Protein AF-0000000082330490 (afdb_homodimer)

Sequence (264 aa):
MAAYETSIDVRTDDLGRSGHVNNSKFVAYTDLARDRYLAARGYDPDDLEHLVVHLEIDYERGLGTLAPVAVGVDVADIGETSFTLEYELRDRENAVVATVTTVAVVVDDDGPTPLPAPLREGLVADRESAAEMAAYETSIDVRTDDLGRSGHVNNSKFVAYTDLARDRYLAARGYDPDDLEHLVVHLEIDYERGLGTLAPVAVGVDVADIGETSFTLEYELRDRENAVVATVTTVAVVVDDDGPTPLPAPLREGLVADRESAAE

Organism: NCBI:txid2816475

Structure (mmCIF, N/CA/C/O backbone):
data_AF-0000000082330490-model_v1
#
loop_
_entity.id
_entity.type
_entity.pdbx_description
1 polymer 'Acyl-CoA thioesterase'
#
loop_
_atom_site.group_PDB
_atom_site.id
_atom_site.type_symbol
_atom_site.label_atom_id
_atom_site.label_alt_id
_atom_site.label_comp_id
_atom_site.label_asym_id
_atom_site.label_entity_id
_atom_site.label_seq_id
_atom_site.pdbx_PDB_ins_code
_atom_site.Cartn_x
_atom_site.Cartn_y
_atom_site.Cartn_z
_atom_site.occupancy
_atom_site.B_iso_or_equiv
_atom_site.auth_seq_id
_atom_site.auth_comp_id
_atom_site.auth_asym_id
_atom_site.auth_atom_id
_atom_site.pdbx_PDB_model_num
ATOM 1 N N . MET A 1 1 ? 21.203 -14.227 -1.775 1 80.94 1 MET A N 1
ATOM 2 C CA . MET A 1 1 ? 20.516 -13.828 -2.996 1 80.94 1 MET A CA 1
ATOM 3 C C . MET A 1 1 ? 19.031 -14.117 -2.896 1 80.94 1 MET A C 1
ATOM 5 O O . MET A 1 1 ? 18.609 -15.047 -2.209 1 80.94 1 MET A O 1
ATOM 9 N N . ALA A 1 2 ? 18.141 -13.148 -3.398 1 93.5 2 ALA A N 1
ATOM 10 C CA . ALA A 1 2 ? 16.703 -13.375 -3.365 1 93.5 2 ALA A CA 1
ATOM 11 C C . ALA A 1 2 ? 16.312 -14.594 -4.195 1 93.5 2 ALA A C 1
ATOM 13 O O . ALA A 1 2 ? 17.062 -15.016 -5.082 1 93.5 2 ALA A O 1
ATOM 14 N N . ALA A 1 3 ? 15.203 -15.18 -3.895 1 96.38 3 ALA A N 1
ATOM 15 C CA . ALA A 1 3 ? 14.695 -16.328 -4.652 1 96.38 3 ALA A CA 1
ATOM 16 C C . ALA A 1 3 ? 14.383 -15.93 -6.094 1 96.38 3 ALA A C 1
ATOM 18 O O . ALA A 1 3 ? 14.5 -16.75 -7.004 1 96.38 3 ALA A O 1
ATOM 19 N N . TYR A 1 4 ? 13.977 -14.773 -6.32 1 97.69 4 TYR A N 1
ATOM 20 C CA . TYR A 1 4 ? 13.633 -14.219 -7.625 1 97.69 4 TYR A CA 1
ATOM 21 C C . TYR A 1 4 ? 13.93 -12.727 -7.684 1 97.69 4 TYR A C 1
ATOM 23 O O . TYR A 1 4 ? 13.773 -12.023 -6.684 1 97.69 4 TYR A O 1
ATOM 31 N N . GLU A 1 5 ? 14.367 -12.242 -8.812 1 98.19 5 GLU A N 1
ATOM 32 C CA . GLU A 1 5 ? 14.648 -10.828 -9.016 1 98.19 5 GLU A CA 1
ATOM 33 C C . GLU A 1 5 ? 14.109 -10.336 -10.359 1 98.19 5 GLU A C 1
ATOM 35 O O . GLU A 1 5 ? 14.203 -11.047 -11.367 1 98.19 5 GLU A O 1
ATOM 40 N N . THR A 1 6 ? 13.555 -9.164 -10.406 1 98.62 6 THR A N 1
ATOM 41 C CA . THR A 1 6 ? 13.086 -8.547 -11.633 1 98.62 6 THR A CA 1
ATOM 42 C C . THR A 1 6 ? 13.305 -7.035 -11.609 1 98.62 6 THR A C 1
ATOM 44 O O . THR A 1 6 ? 13.562 -6.461 -10.547 1 98.62 6 THR A O 1
ATOM 47 N N . SER A 1 7 ? 13.266 -6.438 -12.734 1 98.62 7 SER A N 1
ATOM 48 C CA . SER A 1 7 ? 13.375 -4.988 -12.883 1 98.62 7 SER A CA 1
ATOM 49 C C . SER A 1 7 ? 12.078 -4.383 -13.391 1 98.62 7 SER A C 1
ATOM 51 O O . SER A 1 7 ? 11.453 -4.914 -14.312 1 98.62 7 SER A O 1
ATOM 53 N N . ILE A 1 8 ? 11.711 -3.307 -12.781 1 98.69 8 ILE A N 1
ATOM 54 C CA . ILE A 1 8 ? 10.453 -2.672 -13.148 1 98.69 8 ILE A CA 1
ATOM 55 C C . ILE A 1 8 ? 10.695 -1.21 -13.508 1 98.69 8 ILE A C 1
ATOM 57 O O . ILE A 1 8 ? 11.352 -0.48 -12.766 1 98.69 8 ILE A O 1
ATOM 61 N N . ASP A 1 9 ? 10.18 -0.769 -14.617 1 98.62 9 ASP A N 1
ATOM 62 C CA . ASP A 1 9 ? 10.328 0.607 -15.086 1 98.62 9 ASP A CA 1
ATOM 63 C C . ASP A 1 9 ? 9.562 1.575 -14.188 1 98.62 9 ASP A C 1
ATOM 65 O O . ASP A 1 9 ? 8.445 1.278 -13.758 1 98.62 9 ASP A O 1
ATOM 69 N N . VAL A 1 10 ? 10.203 2.652 -13.883 1 98.56 10 VAL A N 1
ATOM 70 C CA . VAL A 1 10 ? 9.531 3.801 -13.297 1 98.56 10 VAL A CA 1
ATOM 71 C C . VAL A 1 10 ? 9.047 4.742 -14.398 1 98.56 10 VAL A C 1
ATOM 73 O O . VAL A 1 10 ? 9.82 5.125 -15.273 1 98.56 10 VAL A O 1
ATOM 76 N N . ARG A 1 11 ? 7.824 5.043 -14.359 1 98.06 11 ARG A N 1
ATOM 77 C CA . ARG A 1 11 ? 7.25 5.879 -15.406 1 98.06 11 ARG A CA 1
ATOM 78 C C . ARG A 1 11 ? 7.09 7.32 -14.93 1 98.06 11 ARG A C 1
ATOM 80 O O . ARG A 1 11 ? 7.066 7.582 -13.727 1 98.06 11 ARG A O 1
ATOM 87 N N . THR A 1 12 ? 6.938 8.188 -15.859 1 97.69 12 THR A N 1
ATOM 88 C CA . THR A 1 12 ? 6.801 9.602 -15.547 1 97.69 12 THR A CA 1
ATOM 89 C C . THR A 1 12 ? 5.609 9.844 -14.625 1 97.69 12 THR A C 1
ATOM 91 O O . THR A 1 12 ? 5.703 10.602 -13.664 1 97.69 12 THR A O 1
ATOM 94 N N . ASP A 1 13 ? 4.512 9.172 -14.797 1 96.62 13 ASP A N 1
ATOM 95 C CA . ASP A 1 13 ? 3.299 9.43 -14.031 1 96.62 13 ASP A CA 1
ATOM 96 C C . ASP A 1 13 ? 3.316 8.672 -12.703 1 96.62 13 ASP A C 1
ATOM 98 O O . ASP A 1 13 ? 2.344 8.719 -11.945 1 96.62 13 ASP A O 1
ATOM 102 N N . ASP A 1 14 ? 4.387 7.938 -12.492 1 98.19 14 ASP A N 1
ATOM 103 C CA . ASP A 1 14 ? 4.559 7.348 -11.172 1 98.19 14 ASP A CA 1
ATOM 104 C C . ASP A 1 14 ? 5.02 8.391 -10.156 1 98.19 14 ASP A C 1
ATOM 106 O O . ASP A 1 14 ? 4.941 8.172 -8.945 1 98.19 14 ASP A O 1
ATOM 110 N N . LEU A 1 15 ? 5.613 9.492 -10.633 1 97.06 15 LEU A N 1
ATOM 111 C CA . LEU A 1 15 ? 6.172 10.531 -9.773 1 97.06 15 LEU A CA 1
ATOM 112 C C . LEU A 1 15 ? 5.09 11.5 -9.312 1 97.06 15 LEU A C 1
ATOM 114 O O . LEU A 1 15 ? 4.215 11.875 -10.094 1 97.06 15 LEU A O 1
ATOM 118 N N . GLY A 1 16 ? 5.215 11.859 -8.031 1 93.69 16 GLY A N 1
ATOM 119 C CA . GLY A 1 16 ? 4.305 12.852 -7.48 1 93.69 16 GLY A CA 1
ATOM 120 C C . GLY A 1 16 ? 4.801 14.273 -7.641 1 93.69 16 GLY A C 1
ATOM 121 O O . GLY A 1 16 ? 5.777 14.523 -8.352 1 93.69 16 GLY A O 1
ATOM 122 N N . ARG A 1 17 ? 4.062 15.125 -6.98 1 87.19 17 ARG A N 1
ATOM 123 C CA . ARG A 1 17 ? 4.375 16.547 -7.023 1 87.19 17 ARG A CA 1
ATOM 124 C C . ARG A 1 17 ? 5.762 16.828 -6.445 1 87.19 17 ARG A C 1
ATOM 126 O O . ARG A 1 17 ? 6.434 17.781 -6.855 1 87.19 17 ARG A O 1
ATOM 133 N N . SER A 1 18 ? 6.215 15.992 -5.551 1 88.06 18 SER A N 1
ATOM 134 C CA . SER A 1 18 ? 7.508 16.156 -4.895 1 88.06 18 SER A CA 1
ATOM 135 C C . SER A 1 18 ? 8.648 15.742 -5.812 1 88.06 18 SER A C 1
ATOM 137 O O . SER A 1 18 ? 9.82 15.953 -5.492 1 88.06 18 SER A O 1
ATOM 139 N N . GLY A 1 19 ? 8.289 15.086 -6.918 1 93.62 19 GLY A N 1
ATOM 140 C CA . GLY A 1 19 ? 9.305 14.547 -7.805 1 93.62 19 GLY A CA 1
ATOM 141 C C . GLY A 1 19 ? 9.742 13.141 -7.434 1 93.62 19 GLY A C 1
ATOM 142 O O . GLY A 1 19 ? 10.664 12.594 -8.039 1 93.62 19 GLY A O 1
ATOM 143 N N . HIS A 1 20 ? 9.125 12.656 -6.422 1 96.88 20 HIS A N 1
ATOM 144 C CA . HIS A 1 20 ? 9.406 11.289 -6.008 1 96.88 20 HIS A CA 1
ATOM 145 C C . HIS A 1 20 ? 8.234 10.367 -6.336 1 96.88 20 HIS A C 1
ATOM 147 O O . HIS A 1 20 ? 7.105 10.828 -6.5 1 96.88 20 HIS A O 1
ATOM 153 N N . VAL A 1 21 ? 8.562 9.086 -6.473 1 98.25 21 VAL A N 1
ATOM 154 C CA . VAL A 1 21 ? 7.551 8.07 -6.738 1 98.25 21 VAL A CA 1
ATOM 155 C C . VAL A 1 21 ? 6.504 8.078 -5.625 1 98.25 21 VAL A C 1
ATOM 157 O O . VAL A 1 21 ? 6.848 8.125 -4.441 1 98.25 21 VAL A O 1
ATOM 160 N N . ASN A 1 22 ? 5.246 8.031 -6.059 1 97.88 22 ASN A N 1
ATOM 161 C CA . ASN A 1 22 ? 4.137 7.992 -5.113 1 97.88 22 ASN A CA 1
ATOM 162 C C . ASN A 1 22 ? 4.125 6.695 -4.309 1 97.88 22 ASN A C 1
ATOM 164 O O . ASN A 1 22 ? 4.512 5.645 -4.82 1 97.88 22 ASN A O 1
ATOM 168 N N . ASN A 1 23 ? 3.602 6.82 -3.072 1 98.19 23 ASN A N 1
ATOM 169 C CA . ASN A 1 23 ? 3.561 5.664 -2.186 1 98.19 23 ASN A CA 1
ATOM 170 C C . ASN A 1 23 ? 2.814 4.496 -2.824 1 98.19 23 ASN A C 1
ATOM 172 O O . ASN A 1 23 ? 3.215 3.338 -2.668 1 98.19 23 ASN A O 1
ATOM 176 N N . SER A 1 24 ? 1.738 4.773 -3.494 1 98.62 24 SER A N 1
ATOM 177 C CA . SER A 1 24 ? 0.885 3.738 -4.066 1 98.62 24 SER A CA 1
ATOM 178 C C . SER A 1 24 ? 1.618 2.953 -5.148 1 98.62 24 SER A C 1
ATOM 180 O O . SER A 1 24 ? 1.316 1.781 -5.387 1 98.62 24 SER A O 1
ATOM 182 N N . LYS A 1 25 ? 2.545 3.588 -5.781 1 98.69 25 LYS A N 1
ATOM 183 C CA . LYS A 1 25 ? 3.223 2.941 -6.898 1 98.69 25 LYS A CA 1
ATOM 184 C C . LYS A 1 25 ? 4.16 1.841 -6.414 1 98.69 25 LYS A C 1
ATOM 186 O O . LYS A 1 25 ? 4.395 0.859 -7.121 1 98.69 25 LYS A O 1
ATOM 191 N N . PHE A 1 26 ? 4.656 1.956 -5.191 1 98.88 26 PHE A N 1
ATOM 192 C CA . PHE A 1 26 ? 5.441 0.865 -4.629 1 98.88 26 PHE A CA 1
ATOM 193 C C . PHE A 1 26 ? 4.605 -0.404 -4.52 1 98.88 26 PHE A C 1
ATOM 195 O O . PHE A 1 26 ? 5.109 -1.508 -4.73 1 98.88 26 PHE A O 1
ATOM 202 N N . VAL A 1 27 ? 3.354 -0.266 -4.215 1 98.88 27 VAL A N 1
ATOM 203 C CA . VAL A 1 27 ? 2.441 -1.404 -4.176 1 98.88 27 VAL A CA 1
ATOM 204 C C . VAL A 1 27 ? 2.258 -1.97 -5.582 1 98.88 27 VAL A C 1
ATOM 206 O O . VAL A 1 27 ? 2.293 -3.188 -5.777 1 98.88 27 VAL A O 1
ATOM 209 N N . ALA A 1 28 ? 2.117 -1.102 -6.539 1 98.62 28 ALA A N 1
ATOM 210 C C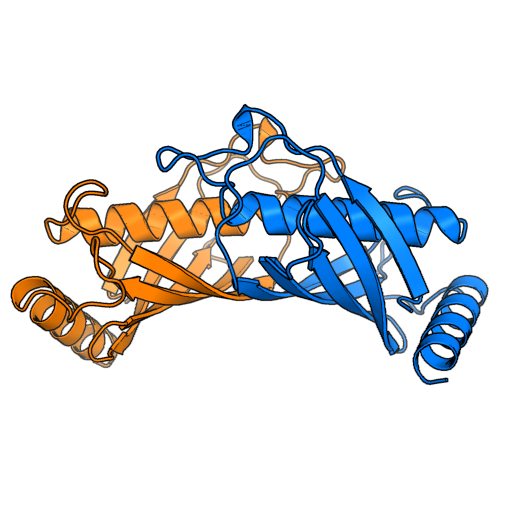A . ALA A 1 28 ? 1.953 -1.545 -7.922 1 98.62 28 ALA A CA 1
ATOM 211 C C . ALA A 1 28 ? 3.182 -2.312 -8.398 1 98.62 28 ALA A C 1
ATOM 213 O O . ALA A 1 28 ? 3.057 -3.322 -9.094 1 98.62 28 ALA A O 1
ATOM 214 N N . TYR A 1 29 ? 4.363 -1.794 -8.031 1 98.81 29 TYR A N 1
ATOM 215 C CA . TYR A 1 29 ? 5.59 -2.506 -8.367 1 98.81 29 TYR A CA 1
ATOM 216 C C . TYR A 1 29 ? 5.605 -3.895 -7.742 1 98.81 29 TYR A C 1
ATOM 218 O O . TYR A 1 29 ? 5.984 -4.871 -8.391 1 98.81 29 TYR A O 1
ATOM 226 N N . THR A 1 30 ? 5.215 -3.961 -6.516 1 98.81 30 THR A N 1
ATOM 227 C CA . THR A 1 30 ? 5.16 -5.211 -5.77 1 98.81 30 THR A CA 1
ATOM 228 C C . THR A 1 30 ? 4.191 -6.191 -6.426 1 98.81 30 THR A C 1
ATOM 230 O O . THR A 1 30 ? 4.504 -7.375 -6.578 1 98.81 30 THR A O 1
ATOM 233 N N . ASP A 1 31 ? 3.064 -5.73 -6.805 1 98 31 ASP A N 1
ATOM 234 C CA . ASP A 1 31 ? 2.072 -6.551 -7.488 1 98 31 ASP A CA 1
ATOM 235 C C . ASP A 1 31 ? 2.646 -7.148 -8.773 1 98 31 ASP A C 1
ATOM 237 O O . ASP A 1 31 ? 2.502 -8.352 -9.023 1 98 31 ASP A O 1
ATOM 241 N N . LEU A 1 32 ? 3.268 -6.305 -9.531 1 97.81 32 LEU A N 1
ATOM 242 C CA . LEU A 1 32 ? 3.846 -6.773 -10.789 1 97.81 32 LEU A CA 1
ATOM 243 C C . LEU A 1 32 ? 4.957 -7.785 -10.531 1 97.81 32 LEU A C 1
ATOM 245 O O . LEU A 1 32 ? 5.047 -8.805 -11.219 1 97.81 32 LEU A O 1
ATOM 249 N N . ALA A 1 33 ? 5.77 -7.508 -9.547 1 98.62 33 ALA A N 1
ATOM 250 C CA . ALA A 1 33 ? 6.836 -8.445 -9.188 1 98.62 33 ALA A CA 1
ATOM 251 C C . ALA A 1 33 ? 6.262 -9.797 -8.781 1 98.62 33 ALA A C 1
ATOM 253 O O . ALA A 1 33 ? 6.793 -10.844 -9.156 1 98.62 33 ALA A O 1
ATOM 254 N N . ARG A 1 34 ? 5.227 -9.773 -7.988 1 98.12 34 ARG A N 1
ATOM 255 C CA . ARG A 1 34 ? 4.574 -11.016 -7.586 1 98.12 34 ARG A CA 1
ATOM 256 C C . ARG A 1 34 ? 4.07 -11.781 -8.805 1 98.12 34 ARG A C 1
ATOM 258 O O . ARG A 1 34 ? 4.27 -12.992 -8.906 1 98.12 34 ARG A O 1
ATOM 265 N N . ASP A 1 35 ? 3.385 -11.062 -9.703 1 96.56 35 ASP A N 1
ATOM 266 C CA . ASP A 1 35 ? 2.85 -11.703 -10.898 1 96.56 35 ASP A CA 1
ATOM 267 C C . ASP A 1 35 ? 3.967 -12.336 -11.727 1 96.56 35 ASP A C 1
ATOM 269 O O . ASP A 1 35 ? 3.828 -13.453 -12.219 1 96.56 35 ASP A O 1
ATOM 273 N N . ARG A 1 36 ? 5.02 -11.617 -11.883 1 97.75 36 ARG A N 1
ATOM 274 C CA . ARG A 1 36 ? 6.16 -12.133 -12.641 1 97.75 36 ARG A CA 1
ATOM 275 C C . ARG A 1 36 ? 6.789 -13.328 -11.945 1 97.75 36 ARG A C 1
ATOM 277 O O . ARG A 1 36 ? 7.188 -14.297 -12.594 1 97.75 36 ARG A O 1
ATOM 284 N N . TYR A 1 37 ? 6.91 -13.227 -10.648 1 98.38 37 TYR A N 1
ATOM 285 C CA . TYR A 1 37 ? 7.43 -14.328 -9.852 1 98.38 37 TYR A CA 1
ATOM 286 C C . TYR A 1 37 ? 6.609 -15.594 -10.07 1 98.38 37 TYR A C 1
ATOM 288 O O . TYR A 1 37 ? 7.164 -16.656 -10.336 1 98.38 37 TYR A O 1
ATOM 296 N N . LEU A 1 38 ? 5.328 -15.469 -9.969 1 97.44 38 LEU A N 1
ATOM 297 C CA . LEU A 1 38 ? 4.434 -16.609 -10.156 1 97.44 38 LEU A CA 1
ATOM 298 C C . LEU A 1 38 ? 4.484 -17.109 -11.594 1 97.44 38 LEU A C 1
ATOM 300 O O . LEU A 1 38 ? 4.473 -18.312 -11.836 1 97.44 38 LEU A O 1
ATOM 304 N N . ALA A 1 39 ? 4.559 -16.172 -12.555 1 96.44 39 ALA A N 1
ATOM 305 C CA . ALA A 1 39 ? 4.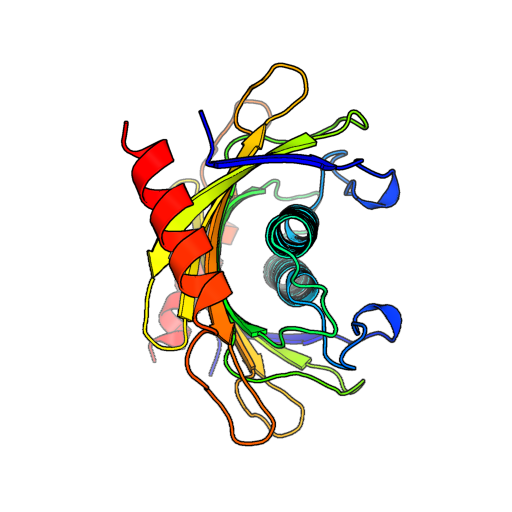641 -16.547 -13.961 1 96.44 39 ALA A CA 1
ATOM 306 C C . ALA A 1 39 ? 5.895 -17.375 -14.234 1 96.44 39 ALA A C 1
ATOM 308 O O . ALA A 1 39 ? 5.859 -18.328 -15.008 1 96.44 39 ALA A O 1
ATOM 309 N N . ALA A 1 40 ? 6.953 -17 -13.609 1 95.56 40 ALA A N 1
ATOM 310 C CA . ALA A 1 40 ? 8.219 -17.703 -13.766 1 95.56 40 ALA A CA 1
ATOM 311 C C . ALA A 1 40 ? 8.102 -19.141 -13.258 1 95.56 40 ALA A C 1
ATOM 313 O O . ALA A 1 40 ? 8.953 -19.984 -13.562 1 95.56 40 ALA A O 1
ATOM 314 N N . ARG A 1 41 ? 7.062 -19.406 -12.531 1 93 41 ARG A N 1
ATOM 315 C CA . ARG A 1 41 ? 6.828 -20.734 -11.984 1 93 41 ARG A CA 1
ATOM 316 C C . ARG A 1 41 ? 5.645 -21.406 -12.664 1 93 41 ARG A C 1
ATOM 318 O O . ARG A 1 41 ? 5.117 -22.406 -12.164 1 93 41 ARG A O 1
ATOM 325 N N . GLY A 1 42 ? 5.156 -20.766 -13.703 1 92.56 42 GLY A N 1
ATOM 326 C CA . GLY A 1 42 ? 4.176 -21.406 -14.562 1 92.56 42 GLY A CA 1
ATOM 327 C C . GLY A 1 42 ? 2.748 -21 -14.242 1 92.56 42 GLY A C 1
ATOM 328 O O . GLY A 1 42 ? 1.799 -21.656 -14.68 1 92.56 42 GLY A O 1
ATOM 329 N N . TYR A 1 43 ? 2.65 -19.969 -13.383 1 93 43 TYR A N 1
ATOM 330 C CA . TYR A 1 43 ? 1.31 -19.547 -13 1 93 43 TYR A CA 1
ATOM 331 C C . TYR A 1 43 ? 1.029 -18.125 -13.492 1 93 43 TYR A C 1
ATOM 333 O O . TYR A 1 43 ? 1.368 -17.156 -12.812 1 93 43 TYR A O 1
ATOM 341 N N . ASP A 1 44 ? 0.285 -18.094 -14.555 1 87 44 ASP A N 1
ATOM 342 C CA . ASP A 1 44 ? -0.154 -16.781 -15.023 1 87 44 ASP A CA 1
ATOM 343 C C . ASP A 1 44 ? -1.399 -16.328 -14.273 1 87 44 ASP A C 1
ATOM 345 O O . ASP A 1 44 ? -2.062 -17.125 -13.609 1 87 44 ASP A O 1
ATOM 349 N N . PRO A 1 45 ? -1.654 -15.031 -14.359 1 78.12 45 PRO A N 1
ATOM 350 C CA . PRO A 1 45 ? -2.785 -14.484 -13.609 1 78.12 45 PRO A CA 1
ATOM 351 C C . PRO A 1 45 ? -4.0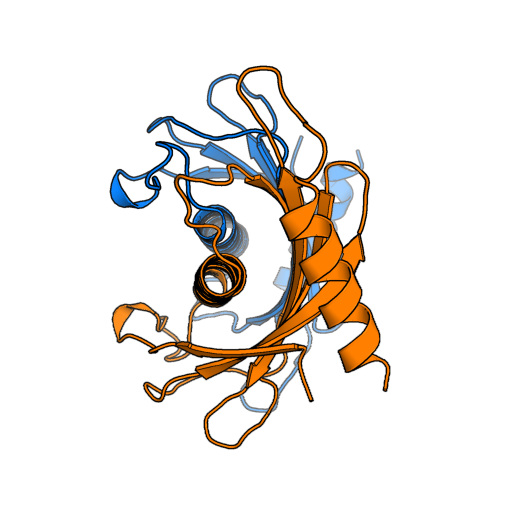94 -15.219 -13.891 1 78.12 45 PRO A C 1
ATOM 353 O O . PRO A 1 45 ? -4.973 -15.281 -13.023 1 78.12 45 PRO A O 1
ATOM 356 N N . ASP A 1 46 ? -4.219 -15.82 -14.969 1 82.12 46 ASP A N 1
ATOM 357 C CA . ASP A 1 46 ? -5.449 -16.516 -15.32 1 82.12 46 ASP A CA 1
ATOM 358 C C . ASP A 1 46 ? -5.469 -17.938 -14.75 1 82.12 46 ASP A C 1
ATOM 360 O O . ASP A 1 46 ? -6.523 -18.562 -14.68 1 82.12 46 ASP A O 1
ATOM 364 N N . ASP A 1 47 ? -4.301 -18.422 -14.352 1 84.75 47 ASP A N 1
ATOM 365 C CA . ASP A 1 47 ? -4.168 -19.797 -13.891 1 84.75 47 ASP A CA 1
ATOM 366 C C . ASP A 1 47 ? -4.359 -19.891 -12.383 1 84.75 47 ASP A C 1
ATOM 368 O O . ASP A 1 47 ? -4.77 -20.938 -11.867 1 84.75 47 ASP A O 1
ATOM 372 N N . LEU A 1 48 ? -3.982 -18.906 -11.68 1 91.75 48 LEU A N 1
ATOM 373 C CA . LEU A 1 48 ? -4 -18.875 -10.219 1 91.75 48 LEU A CA 1
ATOM 374 C C . LEU A 1 48 ? -4.652 -17.609 -9.703 1 91.75 48 LEU A C 1
ATOM 376 O O . LEU A 1 48 ? -4.023 -16.547 -9.695 1 91.75 48 LEU A O 1
ATOM 380 N N . GLU A 1 49 ? -5.906 -17.797 -9.305 1 93.44 49 GLU A N 1
ATOM 381 C CA . GLU A 1 49 ? -6.543 -16.641 -8.672 1 93.44 49 GLU A CA 1
ATOM 382 C C . GLU A 1 49 ? -6.129 -16.516 -7.211 1 93.44 49 GLU A C 1
ATOM 384 O O . GLU A 1 49 ? -6.113 -17.5 -6.473 1 93.44 49 GLU A O 1
ATOM 389 N N . HIS A 1 50 ? -5.68 -15.414 -6.852 1 95.88 50 HIS A N 1
ATOM 390 C CA . HIS A 1 50 ? -5.309 -15.156 -5.461 1 95.88 50 HIS A CA 1
ATOM 391 C C . HIS A 1 50 ? -5.648 -13.727 -5.059 1 95.88 50 HIS A C 1
ATOM 393 O O . HIS A 1 50 ? -5.746 -12.844 -5.91 1 95.88 50 HIS A O 1
ATOM 399 N N . LEU A 1 51 ? -5.859 -13.531 -3.783 1 96.5 51 LEU A N 1
ATOM 400 C CA . LEU A 1 51 ? -6.176 -12.242 -3.18 1 96.5 51 LEU A CA 1
ATOM 401 C C . LEU A 1 51 ? -5.109 -11.844 -2.162 1 96.5 51 LEU A C 1
ATOM 403 O O . LEU A 1 51 ? -4.719 -12.656 -1.317 1 96.5 51 LEU A O 1
ATOM 407 N N . VAL A 1 52 ? -4.625 -10.633 -2.297 1 98.38 52 VAL A N 1
ATOM 408 C CA . VAL A 1 52 ? -3.805 -10.102 -1.215 1 98.38 52 VAL A CA 1
ATOM 409 C C . VAL A 1 52 ? -4.695 -9.672 -0.051 1 98.38 52 VAL A C 1
ATOM 411 O O . VAL A 1 52 ? -5.574 -8.82 -0.212 1 98.38 52 VAL A O 1
ATOM 414 N N . VAL A 1 53 ? -4.434 -10.25 1.109 1 98.81 53 VAL A N 1
ATOM 415 C CA . VAL A 1 53 ? -5.316 -9.969 2.236 1 98.81 53 VAL A CA 1
ATOM 416 C C . VAL A 1 53 ? -4.605 -9.07 3.242 1 98.81 53 VAL A C 1
ATOM 418 O O . VAL A 1 53 ? -5.242 -8.484 4.121 1 98.81 53 VAL A O 1
ATOM 421 N N . HIS A 1 54 ? -3.318 -9.008 3.123 1 98.94 54 HIS A N 1
ATOM 422 C CA . HIS A 1 54 ? -2.508 -8.164 3.998 1 98.94 54 HIS A CA 1
ATOM 423 C C . HIS A 1 54 ? -1.275 -7.641 3.268 1 98.94 54 HIS A C 1
ATOM 425 O O . HIS A 1 54 ? -0.643 -8.367 2.502 1 98.94 54 HIS A O 1
ATOM 431 N N . LEU A 1 55 ? -0.937 -6.43 3.514 1 98.88 55 LEU A N 1
ATOM 432 C CA . LEU A 1 55 ? 0.249 -5.789 2.957 1 98.88 55 LEU A CA 1
ATOM 433 C C . LEU A 1 55 ? 0.871 -4.828 3.963 1 98.88 55 LEU A C 1
ATOM 435 O O . LEU A 1 55 ? 0.158 -4.074 4.633 1 98.88 55 LEU A O 1
ATOM 439 N N . GLU A 1 56 ? 2.115 -4.863 4.07 1 98.81 56 GLU A N 1
ATOM 440 C CA . GLU A 1 56 ? 2.889 -3.943 4.902 1 98.81 56 GLU A CA 1
ATOM 441 C C . GLU A 1 56 ? 4.113 -3.422 4.156 1 98.81 56 GLU A C 1
ATOM 443 O O . GLU A 1 56 ? 4.801 -4.184 3.473 1 98.81 56 GLU A O 1
ATOM 448 N N . ILE A 1 57 ? 4.371 -2.154 4.328 1 98.94 57 ILE A N 1
ATOM 449 C CA . ILE A 1 57 ? 5.504 -1.562 3.627 1 98.94 57 ILE A CA 1
ATOM 450 C C . ILE A 1 57 ? 6.266 -0.628 4.566 1 98.94 57 ILE A C 1
ATOM 452 O O . ILE A 1 57 ? 5.656 0.156 5.297 1 98.94 57 ILE A O 1
ATOM 456 N N . ASP A 1 58 ? 7.531 -0.715 4.598 1 98.94 58 ASP A N 1
ATOM 457 C CA . ASP A 1 58 ? 8.43 0.301 5.141 1 98.94 58 ASP A CA 1
ATOM 458 C C . ASP A 1 58 ? 9.125 1.074 4.02 1 98.94 58 ASP A C 1
ATOM 460 O O . ASP A 1 58 ? 9.859 0.491 3.219 1 98.94 58 ASP A O 1
ATOM 464 N N . TYR A 1 59 ? 8.812 2.342 3.957 1 98.81 59 TYR A N 1
ATOM 465 C CA . TYR A 1 59 ? 9.492 3.227 3.02 1 98.81 59 TYR A CA 1
ATOM 466 C C . TYR A 1 59 ? 10.805 3.744 3.609 1 98.81 59 TYR A C 1
ATOM 468 O O . TYR A 1 59 ? 10.797 4.441 4.625 1 98.81 59 TYR A O 1
ATOM 476 N N . GLU A 1 60 ? 11.867 3.48 2.936 1 98.19 60 GLU A N 1
ATOM 477 C CA . GLU A 1 60 ? 13.172 3.75 3.531 1 98.19 60 GLU A CA 1
ATOM 478 C C . GLU A 1 60 ? 13.805 5.004 2.932 1 98.19 60 GLU A C 1
ATOM 480 O O . GLU A 1 60 ? 14.484 5.758 3.631 1 98.19 60 GLU A O 1
ATOM 485 N N . ARG A 1 61 ? 13.672 5.117 1.639 1 95.94 61 ARG A N 1
ATOM 486 C CA . ARG A 1 61 ? 14.25 6.246 0.912 1 95.94 61 ARG A CA 1
ATOM 487 C C . ARG A 1 61 ? 13.328 6.691 -0.22 1 95.94 61 ARG A C 1
ATOM 489 O O . ARG A 1 61 ? 12.617 5.871 -0.812 1 95.94 61 ARG A O 1
ATOM 496 N N . GLY A 1 62 ? 13.391 8.039 -0.467 1 95.69 62 GLY A N 1
ATOM 497 C CA . GLY A 1 62 ? 12.68 8.523 -1.64 1 95.69 62 GLY A CA 1
ATOM 498 C C . GLY A 1 62 ? 13.273 8.023 -2.943 1 95.69 62 GLY A C 1
ATOM 499 O O . GLY A 1 62 ? 14.484 7.805 -3.041 1 95.69 62 GLY A O 1
ATOM 500 N N . LEU A 1 63 ? 12.398 7.766 -3.891 1 96.88 63 LEU A N 1
ATOM 501 C CA . LEU A 1 63 ? 12.812 7.348 -5.227 1 96.88 63 LEU A CA 1
ATOM 502 C C . LEU A 1 63 ? 12.453 8.406 -6.262 1 96.88 63 LEU A C 1
ATOM 504 O O . LEU A 1 63 ? 11.289 8.539 -6.648 1 96.88 63 LEU A O 1
ATOM 508 N N . GLY A 1 64 ? 13.406 9.258 -6.648 1 95.5 64 GLY A N 1
ATOM 509 C CA . GLY A 1 64 ? 13.188 10.367 -7.57 1 95.5 64 GLY A CA 1
ATOM 510 C C . GLY A 1 64 ? 13.898 10.188 -8.898 1 95.5 64 GLY A C 1
ATOM 511 O O . GLY A 1 64 ? 14.562 11.109 -9.375 1 95.5 64 GLY A O 1
ATOM 512 N N . THR A 1 65 ? 13.836 9.016 -9.516 1 94.56 65 THR A N 1
ATOM 513 C CA . THR A 1 65 ? 14.508 8.703 -10.766 1 94.56 65 THR A CA 1
ATOM 514 C C . THR A 1 65 ? 13.578 7.965 -11.719 1 94.56 65 THR A C 1
ATOM 516 O O . THR A 1 65 ? 12.57 7.398 -11.289 1 94.56 65 THR A O 1
ATOM 519 N N . LEU A 1 66 ? 13.961 8.023 -12.938 1 95.88 66 LEU A N 1
ATOM 520 C CA . LEU A 1 66 ? 13.219 7.242 -13.914 1 95.88 66 LEU A CA 1
ATOM 521 C C . LEU A 1 66 ? 13.953 5.945 -14.242 1 95.88 66 LEU A C 1
ATOM 523 O O . LEU A 1 66 ? 13.477 5.137 -15.039 1 95.88 66 LEU A O 1
ATOM 527 N N . ALA A 1 67 ? 15.07 5.797 -13.609 1 97.25 67 ALA A N 1
ATOM 528 C CA . ALA A 1 67 ? 15.742 4.508 -13.75 1 97.25 67 ALA A CA 1
ATOM 529 C C . ALA A 1 67 ? 14.891 3.381 -13.172 1 97.25 67 ALA A C 1
ATOM 531 O O . ALA A 1 67 ? 14.164 3.58 -12.195 1 97.25 67 ALA A O 1
ATOM 532 N N . PRO A 1 68 ? 14.992 2.209 -13.75 1 98.38 68 PRO A N 1
ATOM 533 C CA . PRO A 1 68 ? 14.211 1.085 -13.227 1 98.38 68 PRO A CA 1
ATOM 534 C C . PRO A 1 68 ? 14.578 0.744 -11.781 1 98.38 68 PRO A C 1
ATOM 536 O O . PRO A 1 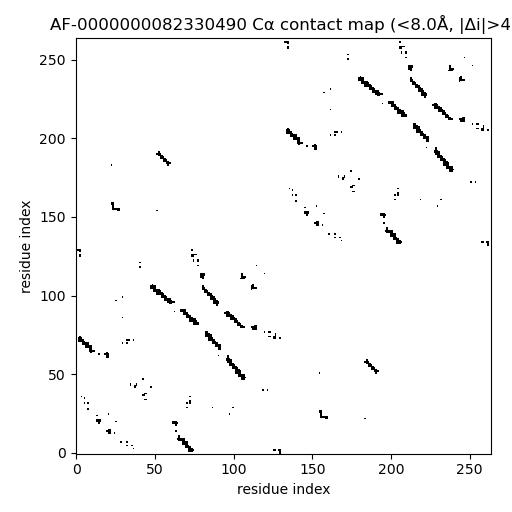68 ? 15.688 1.038 -11.336 1 98.38 68 PRO A O 1
ATOM 539 N N . VAL A 1 69 ? 13.602 0.17 -11.094 1 98.56 69 VAL A N 1
ATOM 540 C CA . VAL A 1 69 ? 13.828 -0.333 -9.742 1 98.56 69 VAL A CA 1
ATOM 541 C C . VAL A 1 69 ? 13.984 -1.852 -9.773 1 98.56 69 VAL A C 1
ATOM 543 O O . VAL A 1 69 ? 13.281 -2.539 -10.516 1 98.56 69 VAL A O 1
ATOM 546 N N . ALA A 1 70 ? 14.969 -2.311 -9.023 1 98.69 70 ALA A N 1
ATOM 547 C CA . ALA A 1 70 ? 15.117 -3.752 -8.836 1 98.69 70 ALA A CA 1
ATOM 548 C C . ALA A 1 70 ? 14.25 -4.254 -7.688 1 98.69 70 ALA A C 1
ATOM 550 O O . ALA A 1 70 ? 14.18 -3.621 -6.633 1 98.69 70 ALA A O 1
ATOM 551 N N . VAL A 1 71 ? 13.586 -5.383 -7.922 1 98.88 71 VAL A N 1
ATOM 552 C CA . VAL A 1 71 ? 12.742 -5.965 -6.879 1 98.88 71 VAL A CA 1
ATOM 553 C C . VAL A 1 71 ? 13.141 -7.418 -6.645 1 98.88 71 VAL A C 1
ATOM 555 O O . VAL A 1 71 ? 13.062 -8.25 -7.559 1 98.88 71 VAL A O 1
ATOM 558 N N . GLY A 1 72 ? 13.625 -7.676 -5.434 1 98.75 72 GLY A N 1
ATOM 559 C CA . GLY A 1 72 ? 13.82 -9.047 -4.988 1 98.75 72 GLY A CA 1
ATOM 560 C C . GLY A 1 72 ? 12.617 -9.625 -4.277 1 98.75 72 GLY A C 1
ATOM 561 O O . GLY A 1 72 ? 11.914 -8.914 -3.549 1 98.75 72 GLY A O 1
ATOM 562 N N . VAL A 1 73 ? 12.383 -10.914 -4.504 1 98.81 73 VAL A N 1
ATOM 563 C CA . VAL A 1 73 ? 11.242 -11.609 -3.912 1 98.81 73 VAL A CA 1
ATOM 564 C C . VAL A 1 73 ? 11.727 -12.836 -3.145 1 98.81 73 VAL A C 1
ATOM 566 O O . VAL A 1 73 ? 12.516 -13.625 -3.662 1 98.81 73 VAL A O 1
ATOM 569 N N . ASP A 1 74 ? 11.297 -12.922 -1.919 1 98.69 74 ASP A N 1
ATOM 570 C CA . ASP A 1 74 ? 11.562 -14.109 -1.103 1 98.69 74 ASP A CA 1
ATOM 571 C C . ASP A 1 74 ? 10.273 -14.664 -0.51 1 98.69 74 ASP A C 1
ATOM 573 O O . ASP A 1 74 ? 9.297 -13.93 -0.338 1 98.69 74 ASP A O 1
ATOM 577 N N . VAL A 1 75 ? 10.32 -15.953 -0.23 1 98.69 75 VAL A N 1
ATOM 578 C CA . VAL A 1 75 ? 9.18 -16.609 0.398 1 98.69 75 VAL A CA 1
ATOM 579 C C . VAL A 1 75 ? 9.352 -16.609 1.915 1 98.69 75 VAL A C 1
ATOM 581 O O . VAL A 1 75 ? 10.336 -17.141 2.432 1 98.69 75 VAL A O 1
ATOM 584 N N . ALA A 1 76 ? 8.406 -16.031 2.568 1 98.56 76 ALA A N 1
ATOM 585 C CA . ALA A 1 76 ? 8.523 -15.898 4.02 1 98.56 76 ALA A CA 1
ATOM 586 C C . ALA A 1 76 ? 7.758 -17 4.734 1 98.56 76 ALA A C 1
ATOM 588 O O . ALA A 1 76 ? 8.188 -17.484 5.781 1 98.56 76 ALA A O 1
ATOM 589 N N . ASP A 1 77 ? 6.621 -17.375 4.227 1 98.69 77 ASP A N 1
ATOM 590 C CA . ASP A 1 77 ? 5.77 -18.375 4.859 1 98.69 77 ASP A CA 1
ATOM 591 C C . ASP A 1 77 ? 4.848 -19.047 3.84 1 98.69 77 ASP A C 1
ATOM 593 O O . ASP A 1 77 ? 4.5 -18.438 2.824 1 98.69 77 ASP A O 1
ATOM 597 N N . ILE A 1 78 ? 4.496 -20.25 4.113 1 98.69 78 ILE A N 1
ATOM 598 C CA . ILE A 1 78 ? 3.621 -21.031 3.246 1 98.69 78 ILE A CA 1
ATOM 599 C C . ILE A 1 78 ? 2.52 -21.672 4.078 1 98.69 78 ILE A C 1
ATOM 601 O O . ILE A 1 78 ? 2.797 -22.516 4.945 1 98.69 78 ILE A O 1
ATOM 605 N N . GLY A 1 79 ? 1.304 -21.281 3.803 1 98.69 79 GLY A N 1
ATOM 606 C CA . GLY A 1 79 ? 0.145 -21.906 4.414 1 98.69 79 GLY A CA 1
ATOM 607 C C . GLY A 1 79 ? -0.533 -22.922 3.512 1 98.69 79 GLY A C 1
ATOM 608 O O . GLY A 1 79 ? -0.014 -23.25 2.443 1 98.69 79 GLY A O 1
ATOM 609 N N . GLU A 1 80 ? -1.721 -23.422 3.982 1 98.62 80 GLU A N 1
ATOM 610 C CA . GLU A 1 80 ? -2.469 -24.359 3.162 1 98.62 80 GLU A CA 1
ATOM 611 C C . GLU A 1 80 ? -3.035 -23.688 1.915 1 98.62 80 GLU A C 1
ATOM 613 O O . GLU A 1 80 ? -2.928 -24.234 0.811 1 98.62 80 GLU A O 1
ATOM 618 N N . THR A 1 81 ? -3.65 -22.547 2.145 1 98.69 81 THR A N 1
ATOM 619 C CA . THR A 1 81 ? -4.309 -21.844 1.051 1 98.69 81 THR A CA 1
ATOM 620 C C . THR A 1 81 ? -3.602 -20.516 0.756 1 98.69 81 THR A C 1
ATOM 622 O O . THR A 1 81 ? -4.023 -19.766 -0.127 1 98.69 81 THR A O 1
ATOM 625 N N . SER A 1 82 ? -2.488 -20.234 1.552 1 98.81 82 SER A N 1
ATOM 626 C CA . SER A 1 82 ? -1.908 -18.891 1.49 1 98.81 82 SER A CA 1
ATOM 627 C C . SER A 1 82 ? -0.387 -18.953 1.395 1 98.81 82 SER A C 1
ATOM 629 O O . SER A 1 82 ? 0.216 -19.984 1.671 1 98.81 82 SER A O 1
ATOM 631 N N . PHE A 1 83 ? 0.171 -17.844 0.959 1 98.75 83 PHE A N 1
ATOM 632 C CA . PHE A 1 83 ? 1.619 -17.688 0.991 1 98.75 83 PHE A CA 1
ATOM 633 C C . PHE A 1 83 ? 1.995 -16.234 1.295 1 98.75 83 PHE A C 1
ATOM 635 O O . PHE A 1 83 ? 1.246 -15.32 0.969 1 98.75 83 PHE A O 1
ATOM 642 N N . THR A 1 84 ? 3.104 -16.078 1.982 1 98.94 84 THR A N 1
ATOM 643 C CA . THR A 1 84 ? 3.658 -14.781 2.357 1 98.94 84 THR A CA 1
ATOM 644 C C . THR A 1 84 ? 4.961 -14.508 1.607 1 98.94 84 THR A C 1
ATOM 646 O O . THR A 1 84 ? 5.887 -15.32 1.648 1 98.94 84 THR A O 1
ATOM 649 N N . LEU A 1 85 ? 4.992 -13.445 0.914 1 98.88 85 LEU A N 1
ATOM 650 C CA . LEU A 1 85 ? 6.203 -13.031 0.219 1 98.88 85 LEU A CA 1
ATOM 651 C C . LEU A 1 85 ? 6.77 -11.75 0.833 1 98.88 85 LEU A C 1
ATOM 653 O O . LEU A 1 85 ? 6.016 -10.906 1.319 1 98.88 85 LEU A O 1
ATOM 657 N N . GLU A 1 86 ? 8.055 -11.633 0.794 1 98.88 86 GLU A N 1
ATOM 658 C CA . GLU A 1 86 ? 8.789 -10.422 1.157 1 98.88 86 GLU A CA 1
ATOM 659 C C . GLU A 1 86 ? 9.523 -9.844 -0.048 1 98.88 86 GLU A C 1
ATOM 661 O O . GLU A 1 86 ? 10.086 -10.586 -0.856 1 98.88 86 GLU A O 1
ATOM 666 N N . TYR A 1 87 ? 9.469 -8.594 -0.116 1 98.88 87 TYR A N 1
ATOM 667 C CA . TYR A 1 87 ? 10.062 -7.883 -1.244 1 98.88 87 TYR A CA 1
ATOM 668 C C . TYR A 1 87 ? 11.062 -6.84 -0.768 1 98.88 87 TYR A C 1
ATOM 670 O O . TYR A 1 87 ? 10.844 -6.168 0.241 1 98.88 87 TYR A O 1
ATOM 678 N N . GLU A 1 88 ? 12.078 -6.738 -1.465 1 98.88 88 GLU A N 1
ATOM 679 C CA . GLU A 1 88 ? 13.031 -5.645 -1.315 1 98.88 88 GLU A CA 1
ATOM 680 C C . GLU A 1 88 ? 13.172 -4.855 -2.613 1 98.88 88 GLU A C 1
ATOM 682 O O . GLU A 1 88 ? 13.508 -5.422 -3.656 1 98.88 88 GLU A O 1
ATOM 687 N N . LEU A 1 89 ? 12.859 -3.607 -2.566 1 98.88 89 LEU A N 1
ATOM 688 C CA . LEU A 1 89 ? 13.016 -2.723 -3.715 1 98.88 89 LEU A CA 1
ATOM 689 C C . LEU A 1 89 ? 14.289 -1.892 -3.594 1 98.88 89 LEU A C 1
ATOM 691 O O . LEU A 1 89 ? 14.523 -1.257 -2.564 1 98.88 89 LEU A O 1
ATOM 695 N N . ARG A 1 90 ? 15.086 -1.87 -4.664 1 98.81 90 ARG A N 1
ATOM 696 C CA . ARG A 1 90 ? 16.375 -1.185 -4.648 1 98.81 90 ARG A CA 1
ATOM 697 C C . ARG A 1 90 ? 16.5 -0.23 -5.832 1 98.81 90 ARG A C 1
ATOM 699 O O . ARG A 1 90 ? 16.031 -0.535 -6.934 1 98.81 90 ARG A O 1
ATOM 706 N N . ASP A 1 91 ? 17.172 0.858 -5.578 1 98.12 91 ASP A N 1
ATOM 707 C CA . ASP A 1 91 ? 17.406 1.812 -6.66 1 98.12 91 ASP A CA 1
ATOM 708 C C . ASP A 1 91 ? 18.641 1.438 -7.473 1 98.12 91 ASP A C 1
ATOM 710 O O . ASP A 1 91 ? 19.203 0.36 -7.285 1 98.12 91 ASP A O 1
ATOM 714 N N . ARG A 1 92 ? 18.938 2.324 -8.422 1 95.88 92 ARG A N 1
ATOM 715 C CA . ARG A 1 92 ? 20.016 2.049 -9.367 1 95.88 92 ARG A CA 1
ATOM 716 C C . ARG A 1 92 ? 21.359 1.934 -8.641 1 95.88 92 ARG A C 1
ATOM 718 O O . ARG A 1 92 ? 22.297 1.349 -9.172 1 95.88 92 ARG A O 1
ATOM 725 N N . GLU A 1 93 ? 21.469 2.547 -7.516 1 96.94 93 GLU A N 1
ATOM 726 C CA . GLU A 1 93 ? 22.703 2.48 -6.734 1 96.94 93 GLU A CA 1
ATOM 727 C C . GLU A 1 93 ? 22.672 1.317 -5.75 1 96.94 93 GLU A C 1
ATOM 729 O O . GLU A 1 93 ? 23.516 1.226 -4.859 1 96.94 93 GLU A O 1
ATOM 734 N N . ASN A 1 94 ? 21.656 0.506 -5.828 1 97.06 94 ASN A N 1
ATOM 735 C CA . ASN A 1 94 ? 21.469 -0.702 -5.031 1 97.06 94 ASN A CA 1
ATOM 736 C C . ASN A 1 94 ? 21.094 -0.372 -3.588 1 97.06 94 ASN A C 1
ATOM 738 O O . ASN A 1 94 ? 21.266 -1.203 -2.693 1 97.06 94 ASN A O 1
ATOM 742 N N . ALA A 1 95 ? 20.656 0.841 -3.34 1 97.81 95 ALA A N 1
ATOM 743 C CA . ALA A 1 95 ? 20.141 1.202 -2.023 1 97.81 95 ALA A CA 1
ATOM 744 C C . ALA A 1 95 ? 18.688 0.754 -1.862 1 97.81 95 ALA A C 1
ATOM 746 O O . ALA A 1 95 ? 17.875 0.91 -2.779 1 97.81 95 ALA A O 1
ATOM 747 N N . VAL A 1 96 ? 18.391 0.149 -0.685 1 98.69 96 VAL A N 1
ATOM 748 C CA . VAL A 1 96 ? 17.016 -0.269 -0.409 1 98.69 96 VAL A CA 1
ATOM 749 C C . VAL A 1 96 ? 16.125 0.96 -0.257 1 98.69 96 VAL A C 1
ATOM 751 O O . VAL A 1 96 ? 16.391 1.827 0.579 1 98.69 96 VAL A O 1
ATOM 754 N N . VAL A 1 97 ? 15.078 0.997 -1.062 1 98.69 97 VAL A N 1
ATOM 755 C CA . VAL A 1 97 ? 14.188 2.152 -1 1 98.69 97 VAL A CA 1
ATOM 756 C C . VAL A 1 97 ? 12.898 1.771 -0.281 1 98.69 97 VAL A C 1
ATOM 758 O O . VAL A 1 97 ? 12.195 2.637 0.246 1 98.69 97 VAL A O 1
ATOM 761 N N . ALA A 1 98 ? 12.578 0.505 -0.274 1 98.88 98 ALA A N 1
ATOM 762 C CA . ALA A 1 98 ? 11.414 0.02 0.458 1 98.88 98 ALA A CA 1
ATOM 763 C C . ALA A 1 98 ? 11.492 -1.488 0.677 1 98.88 98 ALA A C 1
ATOM 765 O O . ALA A 1 98 ? 12.109 -2.205 -0.112 1 98.88 98 ALA A O 1
ATOM 766 N N . THR A 1 99 ? 10.875 -1.962 1.705 1 98.94 99 THR A N 1
ATOM 767 C CA . THR A 1 99 ? 10.602 -3.375 1.935 1 98.94 99 THR A CA 1
ATOM 768 C C . THR A 1 99 ? 9.102 -3.617 2.098 1 98.94 99 THR A C 1
ATOM 770 O O . THR A 1 99 ? 8.398 -2.803 2.697 1 98.94 99 THR A O 1
ATOM 773 N N . VAL A 1 100 ? 8.672 -4.699 1.557 1 98.94 100 VAL A N 1
ATOM 774 C CA . VAL A 1 100 ? 7.242 -4.988 1.548 1 98.94 100 VAL A CA 1
ATOM 775 C C . VAL A 1 100 ? 7.008 -6.445 1.944 1 98.94 100 VAL A C 1
ATOM 777 O O . VAL A 1 100 ? 7.789 -7.328 1.581 1 98.94 100 VAL A O 1
ATOM 780 N N . THR A 1 101 ? 5.973 -6.699 2.691 1 98.94 101 THR A N 1
ATOM 781 C CA . THR A 1 101 ? 5.457 -8.039 2.957 1 98.94 101 THR A CA 1
ATOM 782 C C . THR A 1 101 ? 3.998 -8.148 2.527 1 98.94 101 THR A C 1
ATOM 784 O O . THR A 1 101 ? 3.189 -7.266 2.814 1 98.94 101 THR A O 1
ATOM 787 N N . THR A 1 102 ? 3.693 -9.172 1.806 1 98.94 102 THR A N 1
ATOM 788 C CA . THR A 1 102 ? 2.305 -9.422 1.436 1 98.94 102 THR A CA 1
ATOM 789 C C . THR A 1 102 ? 1.882 -10.828 1.838 1 98.94 102 THR A C 1
ATOM 791 O O . THR A 1 102 ? 2.697 -11.758 1.824 1 98.94 102 THR A O 1
ATOM 794 N N . VAL A 1 103 ? 0.641 -10.961 2.18 1 98.94 103 VAL A N 1
ATOM 795 C CA . VAL A 1 103 ? -0.015 -12.25 2.346 1 98.94 103 VAL A CA 1
ATOM 796 C C . VAL A 1 103 ? -1.079 -12.438 1.265 1 98.94 103 VAL A C 1
ATOM 798 O O . VAL A 1 103 ? -1.98 -11.602 1.127 1 98.94 103 VAL A O 1
ATOM 801 N N . ALA A 1 104 ? -0.966 -13.469 0.552 1 98.56 104 ALA A N 1
ATOM 802 C CA . ALA A 1 104 ? -1.922 -13.773 -0.509 1 98.56 104 ALA A CA 1
ATOM 803 C C . ALA A 1 104 ? -2.623 -15.102 -0.246 1 98.56 104 ALA A C 1
ATOM 805 O O . ALA A 1 104 ? -1.999 -16.062 0.212 1 98.56 104 ALA A O 1
ATOM 806 N N . VAL A 1 105 ? -3.883 -15.156 -0.553 1 98.56 105 VAL A N 1
ATOM 807 C CA . VAL A 1 105 ? -4.691 -16.359 -0.401 1 98.56 105 VAL A CA 1
ATOM 808 C C . VAL A 1 105 ? -5.176 -16.828 -1.77 1 98.56 105 VAL A C 1
ATOM 810 O O . VAL A 1 105 ? -5.785 -16.062 -2.518 1 98.56 105 VAL A O 1
ATOM 813 N N . VAL A 1 106 ? -4.934 -18.062 -2.062 1 97.88 106 VAL A N 1
ATOM 814 C CA . VAL A 1 106 ? -5.426 -18.641 -3.309 1 97.88 106 VAL A CA 1
ATOM 815 C C . VAL A 1 106 ? -6.91 -18.984 -3.17 1 97.88 106 VAL A C 1
ATOM 817 O O . VAL A 1 106 ? -7.336 -19.531 -2.152 1 97.88 106 VAL A O 1
ATOM 820 N N . VAL A 1 107 ? -7.629 -18.641 -4.254 1 96.5 107 VAL A N 1
ATOM 821 C CA . VAL A 1 107 ? -9.07 -18.812 -4.16 1 96.5 107 VAL A CA 1
ATOM 822 C C . VAL A 1 107 ? -9.602 -19.453 -5.441 1 96.5 107 VAL A C 1
ATOM 824 O O . VAL A 1 107 ? -8.938 -19.406 -6.48 1 96.5 107 VAL A O 1
ATOM 827 N N . ASP A 1 108 ? -10.727 -20.094 -5.352 1 94.88 108 ASP A N 1
ATOM 828 C CA . ASP A 1 108 ? -11.555 -20.484 -6.488 1 94.88 108 ASP A CA 1
ATOM 829 C C . ASP A 1 108 ? -12.984 -19.984 -6.328 1 94.88 108 ASP A C 1
ATOM 831 O O . ASP A 1 108 ? -13.242 -19.062 -5.559 1 94.88 108 ASP A O 1
ATOM 835 N N . ASP A 1 109 ? -13.898 -20.531 -7.113 1 92.88 109 ASP A N 1
ATOM 836 C CA . ASP A 1 109 ? -15.273 -20.047 -7.121 1 92.88 109 ASP A CA 1
ATOM 837 C C . ASP A 1 109 ? -15.93 -20.234 -5.754 1 92.88 109 ASP A C 1
ATOM 839 O O . ASP A 1 109 ? -16.875 -19.531 -5.402 1 92.88 109 ASP A O 1
ATOM 843 N N . ASP A 1 110 ? -15.383 -21.188 -4.973 1 95.38 110 ASP A N 1
ATOM 844 C CA . ASP A 1 110 ? -16 -21.531 -3.697 1 95.38 110 ASP A CA 1
ATOM 845 C C . ASP A 1 110 ? -15.273 -20.875 -2.531 1 95.38 110 ASP A C 1
ATOM 847 O O . ASP A 1 110 ? -15.688 -21 -1.378 1 95.38 110 ASP A O 1
ATOM 851 N N . GLY A 1 111 ? -14.242 -20.156 -2.832 1 96.19 111 GLY A N 1
ATOM 852 C CA . GLY A 1 111 ? -13.477 -19.516 -1.771 1 96.19 111 GLY A CA 1
ATOM 853 C C . GLY A 1 111 ? -12.047 -20 -1.694 1 96.19 111 GLY A C 1
ATOM 854 O O . GLY A 1 111 ? -11.484 -20.453 -2.695 1 96.19 111 GLY A O 1
ATOM 855 N N . PRO A 1 112 ? -11.422 -19.844 -0.476 1 98 112 PRO A N 1
ATOM 856 C CA . PRO A 1 112 ? -10.039 -20.281 -0.323 1 98 112 PRO A CA 1
ATOM 857 C C . PRO A 1 112 ? -9.844 -21.75 -0.678 1 98 112 PRO A C 1
ATOM 859 O O . PRO A 1 112 ? -10.656 -22.609 -0.289 1 98 112 PRO A O 1
ATOM 862 N N . THR A 1 113 ? -8.812 -22 -1.388 1 98.06 113 THR A N 1
ATOM 863 C CA . THR A 1 113 ? -8.516 -23.359 -1.836 1 98.06 113 THR A CA 1
ATOM 864 C C . THR A 1 113 ? -7.031 -23.672 -1.648 1 98.06 113 THR A C 1
ATOM 866 O O . THR A 1 113 ? -6.188 -22.781 -1.706 1 98.06 113 THR A O 1
ATOM 869 N N . PRO A 1 114 ? -6.703 -24.875 -1.452 1 98.12 114 PRO A N 1
ATOM 870 C CA . PRO A 1 114 ? -5.305 -25.25 -1.218 1 98.12 114 PRO A CA 1
ATOM 871 C C . PRO A 1 114 ? -4.395 -24.875 -2.385 1 98.12 114 PRO A C 1
ATOM 873 O O . PRO A 1 114 ? -4.82 -24.906 -3.543 1 98.12 114 PRO A O 1
ATOM 876 N N . LEU A 1 115 ? -3.199 -24.562 -2.035 1 98.06 115 LEU A N 1
ATOM 877 C CA . LEU A 1 115 ? -2.209 -24.328 -3.078 1 98.06 115 LEU A CA 1
ATOM 878 C C . LEU A 1 115 ? -2.047 -25.547 -3.967 1 98.06 115 LEU A C 1
ATOM 880 O O . LEU A 1 115 ? -1.978 -26.672 -3.471 1 98.06 115 LEU A O 1
ATOM 884 N N . PRO A 1 116 ? -1.975 -25.297 -5.305 1 96.5 116 PRO A N 1
ATOM 885 C CA . PRO A 1 116 ? -1.596 -26.438 -6.148 1 96.5 116 PRO A CA 1
ATOM 886 C C . PRO A 1 116 ? -0.25 -27.047 -5.754 1 96.5 116 PRO A C 1
ATOM 888 O O . PRO A 1 116 ? 0.674 -26.312 -5.387 1 96.5 116 PRO A O 1
ATOM 891 N N . ALA A 1 117 ? -0.159 -28.328 -5.859 1 96.81 117 ALA A N 1
ATOM 892 C CA . ALA A 1 117 ? 1.03 -29.031 -5.395 1 96.81 117 ALA A CA 1
ATOM 893 C C . ALA A 1 117 ? 2.289 -28.484 -6.059 1 96.81 117 ALA A C 1
ATOM 895 O O . ALA A 1 117 ? 3.281 -28.203 -5.387 1 96.81 117 ALA A O 1
ATOM 896 N N . PRO A 1 118 ? 2.27 -28.281 -7.402 1 96.06 118 PRO A N 1
ATOM 897 C CA . PRO A 1 118 ? 3.486 -27.766 -8.031 1 96.06 118 PRO A CA 1
ATOM 898 C C . PRO A 1 118 ? 3.883 -26.391 -7.5 1 96.06 118 PRO A C 1
ATOM 900 O O . PRO A 1 118 ? 5.07 -26.109 -7.344 1 96.06 118 PRO A O 1
ATOM 903 N N . LEU A 1 119 ? 2.908 -25.562 -7.254 1 96.75 119 LEU A N 1
ATOM 904 C CA . LEU A 1 119 ? 3.213 -24.25 -6.703 1 96.75 119 LEU A CA 1
ATOM 905 C C . LEU A 1 119 ? 3.822 -24.359 -5.309 1 96.75 119 LEU A C 1
ATOM 907 O O . LEU A 1 119 ? 4.828 -23.719 -5.008 1 96.75 119 LEU A O 1
ATOM 911 N N . ARG A 1 120 ? 3.176 -25.109 -4.449 1 97.81 120 ARG A N 1
ATOM 912 C CA . ARG A 1 120 ? 3.689 -25.312 -3.1 1 97.81 120 ARG A CA 1
ATOM 913 C C . ARG A 1 120 ? 5.137 -25.797 -3.127 1 97.81 120 ARG A C 1
ATOM 915 O O . ARG A 1 120 ? 5.98 -25.281 -2.389 1 97.81 120 ARG A O 1
ATOM 922 N N . GLU A 1 121 ? 5.426 -26.766 -3.938 1 97.31 121 GLU A N 1
ATOM 923 C CA . GLU A 1 121 ? 6.773 -27.312 -4.055 1 97.31 121 GLU A CA 1
ATOM 924 C C . GLU A 1 121 ? 7.766 -26.234 -4.484 1 97.31 121 GLU A C 1
ATOM 926 O O . GLU A 1 121 ? 8.891 -26.172 -3.977 1 97.31 121 GLU A O 1
ATOM 931 N N . GLY A 1 122 ? 7.324 -25.453 -5.504 1 96.88 122 GLY A N 1
ATOM 932 C CA . GLY A 1 122 ? 8.164 -24.344 -5.938 1 96.88 122 GLY A CA 1
ATOM 933 C C . GLY A 1 122 ? 8.453 -23.344 -4.836 1 96.88 122 GLY A C 1
ATOM 934 O O . GLY A 1 122 ? 9.586 -22.891 -4.684 1 96.88 122 GLY A O 1
ATOM 935 N N . LEU A 1 123 ? 7.43 -22.984 -4.07 1 98 123 LEU A N 1
ATOM 936 C CA . LEU A 1 123 ? 7.586 -22.031 -2.967 1 98 123 LEU A CA 1
ATOM 937 C C . LEU A 1 123 ? 8.523 -22.594 -1.904 1 98 123 LEU A C 1
ATOM 939 O O . LEU A 1 123 ? 9.359 -21.859 -1.364 1 98 123 LEU A O 1
ATOM 943 N N . VAL A 1 124 ? 8.375 -23.844 -1.597 1 97.75 124 VAL A N 1
ATOM 944 C CA . VAL A 1 124 ? 9.219 -24.484 -0.597 1 97.75 124 VAL A CA 1
ATOM 945 C C . VAL A 1 124 ? 10.672 -24.469 -1.051 1 97.75 124 VAL A C 1
ATOM 947 O O . VAL A 1 124 ? 11.57 -24.141 -0.267 1 97.75 124 VAL A O 1
ATOM 950 N N . ALA A 1 125 ? 10.906 -24.812 -2.281 1 97.06 125 ALA A N 1
ATOM 951 C CA . ALA A 1 125 ? 12.258 -24.812 -2.83 1 97.06 125 ALA A CA 1
ATOM 952 C C . ALA A 1 125 ? 12.883 -23.406 -2.752 1 97.06 125 ALA A C 1
ATOM 954 O O . ALA A 1 125 ? 14.055 -23.266 -2.395 1 97.06 125 ALA A O 1
ATOM 955 N N . ASP A 1 126 ? 12.109 -22.438 -3.074 1 97.19 126 ASP A N 1
ATOM 956 C CA . ASP A 1 126 ? 12.602 -21.062 -3.061 1 97.19 126 ASP A CA 1
ATOM 957 C C . ASP A 1 126 ? 12.891 -20.609 -1.636 1 97.19 126 ASP A C 1
ATOM 959 O O . ASP A 1 126 ? 13.82 -19.828 -1.408 1 97.19 126 ASP A O 1
ATOM 963 N N . ARG A 1 127 ? 12.023 -20.969 -0.684 1 95.75 127 ARG A N 1
ATOM 964 C CA . ARG A 1 127 ? 12.219 -20.578 0.708 1 95.75 127 ARG A CA 1
ATOM 965 C C . ARG A 1 127 ? 13.5 -21.188 1.272 1 95.75 127 ARG A C 1
ATOM 967 O O . ARG A 1 127 ? 14.219 -20.547 2.039 1 95.75 127 ARG A O 1
ATOM 974 N N . GLU A 1 128 ? 13.75 -22.375 0.894 1 91.81 128 GLU A N 1
ATOM 975 C CA . GLU A 1 128 ? 14.938 -23.078 1.366 1 91.81 128 GLU A CA 1
ATOM 976 C C . GLU A 1 128 ? 16.203 -22.531 0.708 1 91.81 128 GLU A C 1
ATOM 978 O O . GLU A 1 128 ? 17.281 -22.562 1.306 1 91.81 128 GLU A O 1
ATOM 983 N N . SER A 1 129 ? 16.109 -22.156 -0.514 1 84 129 SER A N 1
ATOM 984 C CA . SER A 1 129 ? 17.281 -21.641 -1.225 1 84 129 SER A CA 1
ATOM 985 C C . SER A 1 129 ? 17.719 -20.297 -0.659 1 84 129 SER A C 1
ATOM 987 O O . SER A 1 129 ? 18.906 -19.953 -0.709 1 84 129 SER A O 1
ATOM 989 N N . ALA A 1 130 ? 16.812 -19.531 -0.255 1 74.06 130 ALA A N 1
ATOM 990 C CA . ALA A 1 130 ? 17.156 -18.234 0.311 1 74.06 130 ALA A CA 1
ATOM 991 C C . ALA A 1 130 ? 17.797 -18.375 1.688 1 74.06 130 ALA A C 1
ATOM 993 O O . ALA A 1 130 ? 18.562 -17.516 2.113 1 74.06 130 ALA A O 1
ATOM 994 N N . ALA A 1 131 ? 17.406 -19.406 2.395 1 66.69 131 ALA A N 1
ATOM 995 C CA . ALA A 1 131 ? 17.922 -19.672 3.73 1 66.69 131 ALA A CA 1
ATOM 996 C C . ALA A 1 131 ? 19.375 -20.172 3.66 1 66.69 131 ALA A C 1
ATOM 998 O O . ALA A 1 131 ? 20.078 -20.188 4.672 1 66.69 131 ALA A O 1
ATOM 999 N N . GLU A 1 132 ? 19.906 -20.578 2.547 1 55.75 132 GLU A N 1
ATOM 1000 C CA . GLU A 1 132 ? 21.281 -21.078 2.422 1 55.75 132 GLU A CA 1
ATOM 1001 C C . GLU A 1 132 ? 22.234 -19.984 1.979 1 55.75 132 GLU A C 1
ATOM 1003 O O . GLU A 1 132 ? 21.859 -19.109 1.194 1 55.75 132 GLU A O 1
ATOM 1008 N N . MET B 1 1 ? -17.812 7.617 16.125 1 81.12 1 MET B N 1
ATOM 1009 C CA . MET B 1 1 ? -17.641 8.32 14.859 1 81.12 1 MET B CA 1
ATOM 1010 C C . MET B 1 1 ? -16.172 8.664 14.625 1 81.12 1 MET B C 1
ATOM 1012 O O . MET B 1 1 ? -15.422 8.875 15.578 1 81.12 1 MET B O 1
ATOM 1016 N N . ALA B 1 2 ? -15.672 8.508 13.328 1 93.62 2 ALA B N 1
ATOM 1017 C CA . ALA B 1 2 ? -14.289 8.844 13.023 1 93.62 2 ALA B CA 1
ATOM 1018 C C . ALA B 1 2 ? -14.023 10.328 13.258 1 93.62 2 ALA B C 1
ATOM 1020 O O . ALA B 1 2 ? -14.953 11.141 13.266 1 93.62 2 ALA B O 1
ATOM 1021 N N . ALA B 1 3 ? -12.797 10.695 13.492 1 96.38 3 ALA B N 1
ATOM 1022 C CA . ALA B 1 3 ? -12.414 12.086 13.672 1 96.38 3 ALA B CA 1
ATOM 1023 C C . ALA B 1 3 ? -12.664 12.898 12.406 1 96.38 3 ALA B C 1
ATOM 1025 O O . ALA B 1 3 ? -12.953 14.094 12.469 1 96.38 3 ALA B O 1
ATOM 1026 N N . TYR B 1 4 ? -12.555 12.328 11.297 1 97.69 4 TYR B N 1
ATOM 1027 C CA . TYR B 1 4 ? -12.758 12.938 9.984 1 97.69 4 TYR B CA 1
ATOM 1028 C C . TYR B 1 4 ? -13.281 11.922 8.984 1 97.69 4 TYR B C 1
ATOM 1030 O O . TYR B 1 4 ? -12.906 10.742 9.031 1 97.69 4 TYR B O 1
ATOM 1038 N N . GLU B 1 5 ? -14.141 12.336 8.094 1 98.25 5 GLU B N 1
ATOM 1039 C CA . GLU B 1 5 ? -14.688 11.469 7.051 1 98.25 5 GLU B CA 1
ATOM 1040 C C . GLU B 1 5 ? -14.719 12.18 5.703 1 98.25 5 GLU B C 1
ATOM 1042 O O . GLU B 1 5 ? -15.039 13.367 5.625 1 98.25 5 GLU B O 1
ATOM 1047 N N . THR B 1 6 ? -14.398 11.492 4.648 1 98.62 6 THR B N 1
ATOM 1048 C CA . THR B 1 6 ? -14.469 12.023 3.295 1 98.62 6 THR B CA 1
ATOM 1049 C C . THR B 1 6 ? -14.883 10.938 2.305 1 98.62 6 THR B C 1
ATOM 1051 O O . THR B 1 6 ? -14.859 9.75 2.633 1 98.62 6 THR B O 1
ATOM 1054 N N . SER B 1 7 ? -15.32 11.344 1.171 1 98.62 7 SER B N 1
ATOM 1055 C CA . SER B 1 7 ? -15.688 10.438 0.085 1 98.62 7 SER B CA 1
ATOM 1056 C C . SER B 1 7 ? -14.742 10.586 -1.103 1 98.62 7 SER B C 1
ATOM 1058 O O . SER B 1 7 ? -14.398 11.703 -1.492 1 98.62 7 SER B O 1
ATOM 1060 N N . ILE B 1 8 ? -14.359 9.477 -1.618 1 98.62 8 ILE B N 1
ATOM 1061 C CA . ILE B 1 8 ? -13.406 9.492 -2.725 1 98.62 8 ILE B CA 1
ATOM 1062 C C . ILE B 1 8 ? -13.984 8.719 -3.91 1 98.62 8 ILE B C 1
ATOM 1064 O O . ILE B 1 8 ? -14.453 7.59 -3.756 1 98.62 8 ILE B O 1
ATOM 1068 N N . ASP B 1 9 ? -13.945 9.297 -5.074 1 98.56 9 ASP B N 1
ATOM 1069 C CA . ASP B 1 9 ? -14.445 8.664 -6.293 1 98.56 9 ASP B CA 1
ATOM 1070 C C . ASP B 1 9 ? -13.57 7.484 -6.703 1 98.56 9 ASP B C 1
ATOM 1072 O O . ASP B 1 9 ? -12.344 7.547 -6.605 1 98.56 9 ASP B O 1
ATOM 1076 N N . VAL B 1 10 ? -14.227 6.434 -7.082 1 98.56 10 VAL B N 1
ATOM 1077 C CA . VAL B 1 10 ? -13.57 5.328 -7.77 1 98.56 10 VAL B CA 1
ATOM 1078 C C . VAL B 1 10 ? -13.633 5.551 -9.281 1 98.56 10 VAL B C 1
ATOM 1080 O O . VAL B 1 10 ? -14.703 5.809 -9.836 1 98.56 10 VAL B O 1
ATOM 1083 N N . ARG B 1 11 ? -12.516 5.5 -9.875 1 98.12 11 ARG B N 1
ATOM 1084 C CA . ARG B 1 11 ? -12.461 5.766 -11.312 1 98.12 11 ARG B CA 1
ATOM 1085 C C . ARG B 1 11 ? -12.367 4.469 -12.109 1 98.12 11 ARG B C 1
ATOM 1087 O O . ARG B 1 11 ? -11.977 3.432 -11.57 1 98.12 11 ARG B O 1
ATOM 1094 N N . THR B 1 12 ? -12.672 4.559 -13.352 1 97.69 12 THR B N 1
ATOM 1095 C CA . THR B 1 12 ? -12.648 3.393 -14.227 1 97.69 12 THR B CA 1
ATOM 1096 C C . THR B 1 12 ? -11.258 2.756 -14.242 1 97.69 12 THR B C 1
ATOM 1098 O O . THR B 1 12 ? -11.133 1.531 -14.156 1 97.69 12 THR B O 1
ATOM 1101 N N . ASP B 1 13 ? -10.203 3.514 -14.227 1 96.62 13 ASP B N 1
ATOM 1102 C CA . ASP B 1 13 ? -8.852 2.977 -14.352 1 96.62 13 ASP B CA 1
ATOM 1103 C C . ASP B 1 13 ? -8.305 2.531 -12.992 1 96.62 13 ASP B C 1
ATOM 1105 O O . ASP B 1 13 ? -7.156 2.102 -12.891 1 96.62 13 ASP B O 1
ATOM 1109 N N . ASP B 1 14 ? -9.117 2.719 -11.977 1 98.19 14 ASP B N 1
ATOM 1110 C CA . ASP B 1 14 ? -8.75 2.146 -10.688 1 98.19 14 ASP B CA 1
ATOM 1111 C C . ASP B 1 14 ? -8.992 0.64 -10.664 1 98.19 14 ASP B C 1
ATOM 1113 O O . ASP B 1 14 ? -8.477 -0.065 -9.797 1 98.19 14 ASP B O 1
ATOM 1117 N N . LEU B 1 15 ? -9.859 0.137 -11.547 1 97.06 15 LEU B N 1
ATOM 1118 C CA . LEU B 1 15 ? -10.242 -1.271 -11.578 1 97.06 15 LEU B CA 1
ATOM 1119 C C . LEU B 1 15 ? -9.219 -2.096 -12.359 1 97.06 15 LEU B C 1
ATOM 1121 O O . LEU B 1 15 ? -8.734 -1.658 -13.406 1 97.06 15 LEU B O 1
ATOM 1125 N N . GLY B 1 16 ? -8.969 -3.271 -11.805 1 93.69 16 GLY B N 1
ATOM 1126 C CA . GLY B 1 16 ? -8.078 -4.203 -12.484 1 93.69 16 GLY B CA 1
ATOM 1127 C C . GLY B 1 16 ? -8.805 -5.133 -13.438 1 93.69 16 GLY B C 1
ATOM 1128 O O . GLY B 1 16 ? -9.992 -4.941 -13.719 1 93.69 16 GLY B O 1
ATOM 1129 N N . ARG B 1 17 ? -8.031 -6.074 -13.883 1 87.12 17 ARG B N 1
ATOM 1130 C CA . ARG B 1 17 ? -8.547 -7.062 -14.828 1 87.12 17 ARG B CA 1
ATOM 1131 C C . ARG B 1 17 ? -9.672 -7.875 -14.203 1 87.12 17 ARG B C 1
ATOM 1133 O O . ARG B 1 17 ? -10.586 -8.328 -14.898 1 87.12 17 ARG B O 1
ATOM 1140 N N . SER B 1 18 ? -9.664 -8.031 -12.898 1 88 18 SER B N 1
ATOM 1141 C CA . SER B 1 18 ? -10.672 -8.805 -12.18 1 88 18 SER B CA 1
ATOM 1142 C C . SER B 1 18 ? -11.984 -8.039 -12.062 1 88 18 SER B C 1
ATOM 1144 O O . SER B 1 18 ? -12.992 -8.594 -11.617 1 88 18 SER B O 1
ATOM 1146 N N . GLY B 1 19 ? -11.93 -6.75 -12.375 1 93.62 19 GLY B N 1
ATOM 1147 C CA . GLY B 1 19 ? -13.094 -5.906 -12.188 1 93.62 19 GLY B CA 1
ATOM 1148 C C . GLY B 1 19 ? -13.172 -5.277 -10.805 1 93.62 19 GLY B C 1
ATOM 1149 O O . GLY B 1 19 ? -14.148 -4.609 -10.477 1 93.62 19 GLY B O 1
ATOM 1150 N N . HIS B 1 20 ? -12.18 -5.562 -10.055 1 96.81 20 HIS B N 1
ATOM 1151 C CA . HIS B 1 20 ? -12.094 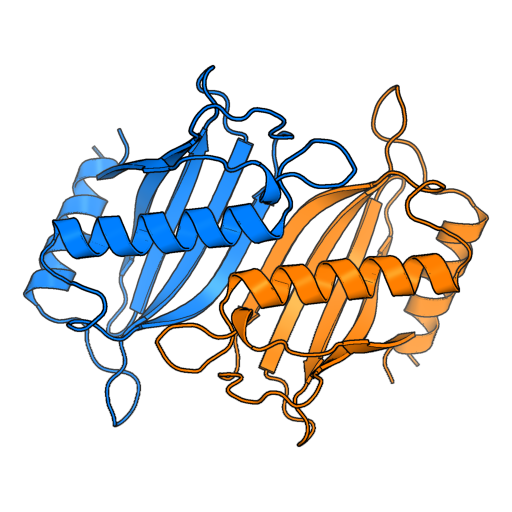-4.965 -8.727 1 96.81 20 HIS B CA 1
ATOM 1152 C C . HIS B 1 20 ? -10.977 -3.924 -8.664 1 96.81 20 HIS B C 1
ATOM 1154 O O . HIS B 1 20 ? -10.055 -3.943 -9.477 1 96.81 20 HIS B O 1
ATOM 1160 N N . VAL B 1 21 ? -11.133 -3.012 -7.711 1 98.25 21 VAL B N 1
ATOM 1161 C CA . VAL B 1 21 ? -10.133 -1.976 -7.488 1 98.25 21 VAL B CA 1
ATOM 1162 C C . VAL B 1 21 ? -8.789 -2.621 -7.172 1 98.25 21 VAL B C 1
ATOM 1164 O O . VAL B 1 21 ? -8.711 -3.549 -6.363 1 98.25 21 VAL B O 1
ATOM 1167 N N . ASN B 1 22 ? -7.754 -2.078 -7.824 1 97.88 22 ASN B N 1
ATOM 1168 C CA . ASN B 1 22 ? -6.398 -2.559 -7.59 1 97.88 22 ASN B CA 1
ATOM 1169 C C . ASN B 1 22 ? -5.926 -2.246 -6.176 1 97.88 22 ASN B C 1
ATOM 1171 O O . ASN B 1 22 ? -6.297 -1.221 -5.602 1 97.88 22 ASN B O 1
ATOM 1175 N N . ASN B 1 23 ? -5.035 -3.141 -5.684 1 98.19 23 ASN B N 1
ATOM 1176 C CA . ASN B 1 23 ? -4.523 -2.979 -4.328 1 9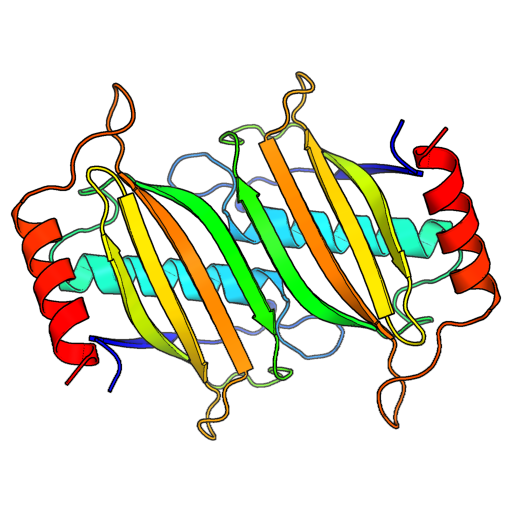8.19 23 ASN B CA 1
ATOM 1177 C C . ASN B 1 23 ? -3.875 -1.612 -4.133 1 98.19 23 ASN B C 1
ATOM 1179 O O . ASN B 1 23 ? -4.023 -0.993 -3.08 1 98.19 23 ASN B O 1
ATOM 1183 N N . SER B 1 24 ? -3.137 -1.161 -5.105 1 98.62 24 SER B N 1
ATOM 1184 C CA . SER B 1 24 ? -2.385 0.085 -5 1 98.62 24 SER B CA 1
ATOM 1185 C C . SER B 1 24 ? -3.318 1.283 -4.855 1 98.62 24 SER B C 1
ATOM 1187 O O . SER B 1 24 ? -2.943 2.299 -4.266 1 98.62 24 SER B O 1
ATOM 1189 N N . LYS B 1 25 ? -4.492 1.163 -5.383 1 98.69 25 LYS B N 1
ATOM 1190 C CA . LYS B 1 25 ? -5.406 2.301 -5.379 1 98.69 25 LYS B CA 1
ATOM 1191 C C . LYS B 1 25 ? -5.953 2.562 -3.977 1 98.69 25 LYS B C 1
ATOM 1193 O O . LYS B 1 25 ? -6.262 3.703 -3.629 1 98.69 25 LYS B O 1
ATOM 1198 N N . PHE B 1 26 ? -6.004 1.533 -3.148 1 98.88 26 PHE B N 1
ATOM 1199 C CA . PHE B 1 26 ? -6.383 1.756 -1.757 1 98.88 26 PHE B CA 1
ATOM 1200 C C . PHE B 1 26 ? -5.383 2.672 -1.064 1 98.88 26 PHE B C 1
ATOM 1202 O O . PHE B 1 26 ? -5.762 3.504 -0.238 1 98.88 26 PHE B O 1
ATOM 1209 N N . VAL B 1 27 ? -4.141 2.545 -1.397 1 98.88 27 VAL B N 1
ATOM 1210 C CA . VAL B 1 27 ? -3.109 3.434 -0.867 1 98.88 27 VAL B CA 1
ATOM 1211 C C . VAL B 1 27 ? -3.334 4.852 -1.384 1 98.88 27 VAL B C 1
ATOM 1213 O O . VAL B 1 27 ? -3.258 5.816 -0.62 1 98.88 27 VAL B O 1
ATOM 1216 N N . ALA B 1 28 ? -3.658 4.965 -2.635 1 98.56 28 ALA B N 1
ATOM 1217 C CA . ALA B 1 28 ? -3.908 6.277 -3.219 1 98.56 28 ALA B CA 1
ATOM 1218 C C . ALA B 1 28 ? -5.098 6.961 -2.547 1 98.56 28 ALA B C 1
ATOM 1220 O O . ALA B 1 28 ? -5.07 8.164 -2.295 1 98.56 28 ALA B O 1
ATOM 1221 N N . TYR B 1 29 ? -6.137 6.168 -2.287 1 98.81 29 TYR B N 1
ATOM 1222 C CA . TYR B 1 29 ? -7.289 6.707 -1.574 1 98.81 29 TYR B CA 1
ATOM 1223 C C . TYR B 1 29 ? -6.887 7.207 -0.19 1 98.81 29 TYR B C 1
ATOM 1225 O O . TYR B 1 29 ? -7.312 8.281 0.235 1 98.81 29 TYR B O 1
ATOM 1233 N N . THR B 1 30 ? -6.094 6.441 0.471 1 98.81 30 THR B N 1
ATOM 1234 C CA . THR B 1 30 ? -5.609 6.773 1.806 1 98.81 30 THR B CA 1
ATOM 1235 C C . THR B 1 30 ? -4.781 8.055 1.774 1 98.81 30 THR B C 1
ATOM 1237 O O . THR B 1 30 ? -4.938 8.922 2.639 1 98.81 30 THR B O 1
ATOM 1240 N N . ASP B 1 31 ? -3.936 8.164 0.83 1 98 31 ASP B N 1
ATOM 1241 C CA . ASP B 1 31 ? -3.123 9.367 0.658 1 98 31 ASP B CA 1
ATOM 1242 C C . ASP B 1 31 ? -4 10.609 0.499 1 98 31 ASP B C 1
ATOM 1244 O O . ASP B 1 31 ? -3.771 11.625 1.155 1 98 31 ASP B O 1
ATOM 1248 N N . LEU B 1 32 ? -4.961 10.492 -0.358 1 97.81 32 LEU B N 1
ATOM 1249 C CA . LEU B 1 32 ? -5.852 11.617 -0.594 1 97.81 32 LEU B CA 1
ATOM 1250 C C . LEU B 1 32 ? -6.645 11.961 0.663 1 97.81 32 LEU B C 1
ATOM 1252 O O . LEU B 1 32 ? -6.812 13.133 1.001 1 97.81 32 LEU B O 1
ATOM 1256 N N . ALA B 1 33 ? -7.105 10.945 1.347 1 98.62 33 ALA B N 1
ATOM 1257 C CA . ALA B 1 33 ? -7.836 11.172 2.592 1 98.62 33 ALA B CA 1
ATOM 1258 C C . ALA B 1 33 ? -6.965 11.891 3.617 1 98.62 33 ALA B C 1
ATOM 1260 O O . ALA B 1 33 ? -7.43 12.789 4.312 1 98.62 33 ALA B O 1
ATOM 1261 N N . ARG B 1 34 ? -5.746 11.453 3.725 1 98.19 34 ARG B N 1
ATOM 1262 C CA . ARG B 1 34 ? -4.816 12.109 4.637 1 98.19 34 ARG B CA 1
ATOM 1263 C C . ARG B 1 34 ? -4.641 13.578 4.27 1 98.19 34 ARG B C 1
ATOM 1265 O O . ARG B 1 34 ? -4.676 14.453 5.145 1 98.19 34 ARG B O 1
ATOM 1272 N N . ASP B 1 35 ? -4.418 13.836 2.98 1 96.62 35 ASP B N 1
ATOM 1273 C CA . ASP B 1 35 ? -4.23 15.211 2.529 1 96.62 35 ASP B CA 1
ATOM 1274 C C . ASP B 1 35 ? -5.457 16.062 2.85 1 96.62 35 ASP B C 1
ATOM 1276 O O . ASP B 1 35 ? -5.324 17.203 3.307 1 96.62 35 ASP B O 1
ATOM 1280 N N . ARG B 1 36 ? -6.594 15.531 2.609 1 97.81 36 ARG B N 1
ATOM 1281 C CA . ARG B 1 36 ? -7.828 16.25 2.898 1 97.81 36 ARG B CA 1
ATOM 1282 C C . ARG B 1 36 ? -7.996 16.469 4.398 1 97.81 36 ARG B C 1
ATOM 1284 O O . ARG B 1 36 ? -8.445 17.531 4.828 1 97.81 36 ARG B O 1
ATOM 1291 N N . TYR B 1 37 ? -7.684 15.461 5.148 1 98.44 37 TYR B N 1
ATOM 1292 C CA . TYR B 1 37 ? -7.727 15.555 6.605 1 98.44 37 TYR B CA 1
ATOM 1293 C C . TYR B 1 37 ? -6.848 16.703 7.102 1 98.44 37 TYR B C 1
ATOM 1295 O O . TYR B 1 37 ? -7.293 17.531 7.895 1 98.44 37 TYR B O 1
ATOM 1303 N N . LEU B 1 38 ? -5.648 16.734 6.629 1 97.5 38 LEU B N 1
ATOM 1304 C CA . LEU B 1 38 ? -4.707 17.781 7.023 1 97.5 38 LEU B CA 1
ATOM 1305 C C . LEU B 1 38 ? -5.168 19.141 6.523 1 97.5 38 LEU B C 1
ATOM 1307 O O . LEU B 1 38 ? -5.059 20.141 7.242 1 97.5 38 LEU B O 1
ATOM 1311 N N . ALA B 1 39 ? -5.699 19.172 5.305 1 96.56 39 ALA B N 1
ATOM 1312 C CA . ALA B 1 39 ? -6.195 20.438 4.746 1 96.56 39 ALA B CA 1
ATOM 1313 C C . ALA B 1 39 ? -7.328 21 5.594 1 96.56 39 ALA B C 1
ATOM 1315 O O . ALA B 1 39 ? -7.41 22.219 5.801 1 96.56 39 ALA B O 1
ATOM 1316 N N . ALA B 1 40 ? -8.156 20.141 6.059 1 95.69 40 ALA B N 1
ATOM 1317 C CA . ALA B 1 40 ? -9.281 20.547 6.902 1 95.69 40 ALA B CA 1
ATOM 1318 C C . ALA B 1 40 ? -8.781 21.188 8.203 1 95.69 40 ALA B C 1
ATOM 1320 O O . ALA B 1 40 ? -9.547 21.844 8.906 1 95.69 40 ALA B O 1
ATOM 1321 N N . ARG B 1 41 ? -7.547 21 8.477 1 93.12 41 ARG B N 1
ATOM 1322 C CA . ARG B 1 41 ? -6.941 21.547 9.688 1 93.12 41 ARG B CA 1
ATOM 1323 C C . ARG B 1 41 ? -5.969 22.672 9.352 1 93.12 41 ARG B C 1
ATOM 1325 O O . ARG B 1 41 ? -5.168 23.078 10.195 1 93.12 41 ARG B O 1
ATOM 1332 N N . GLY B 1 42 ? -5.957 23.016 8.086 1 92.75 42 GLY B N 1
ATOM 1333 C CA . GLY B 1 42 ? -5.234 24.219 7.695 1 92.75 42 GLY B CA 1
ATOM 1334 C C . GLY B 1 42 ? -3.863 23.938 7.117 1 92.75 42 GLY B C 1
ATOM 1335 O O . GLY B 1 42 ? -3.029 24.828 7.004 1 92.75 42 GLY B O 1
ATOM 1336 N N . TYR B 1 43 ? -3.643 22.641 6.871 1 93.19 43 TYR B N 1
ATOM 1337 C CA . TYR B 1 43 ? -2.332 22.281 6.344 1 93.19 43 TYR B CA 1
ATOM 1338 C C . TYR B 1 43 ? -2.449 21.703 4.938 1 93.19 43 TYR B C 1
ATOM 1340 O O . TYR B 1 43 ? -2.68 20.516 4.77 1 93.19 43 TYR B O 1
ATOM 1348 N N . ASP B 1 44 ? -2.123 22.547 4.012 1 87.31 44 ASP B N 1
ATOM 1349 C CA . ASP B 1 44 ? -2.066 22.062 2.643 1 87.31 44 ASP B CA 1
ATOM 1350 C C . ASP B 1 44 ? -0.72 21.406 2.35 1 87.31 44 ASP B C 1
ATOM 1352 O O . ASP B 1 44 ? 0.235 21.562 3.111 1 87.31 44 ASP B O 1
ATOM 1356 N N . PRO B 1 45 ? -0.686 20.656 1.271 1 78.81 45 PRO B N 1
ATOM 1357 C CA . PRO B 1 45 ? 0.542 19.922 0.958 1 78.81 45 PRO B CA 1
ATOM 1358 C C . PRO B 1 45 ? 1.771 20.812 0.891 1 78.81 45 PRO B C 1
ATOM 1360 O O . PRO B 1 45 ? 2.887 20.375 1.17 1 78.81 45 PRO B O 1
ATOM 1363 N N . ASP B 1 46 ? 1.606 22.016 0.625 1 82.88 46 ASP B N 1
ATOM 1364 C CA . ASP B 1 46 ? 2.734 22.938 0.509 1 82.88 46 ASP B CA 1
ATOM 1365 C C . ASP B 1 46 ? 3.143 23.484 1.877 1 82.88 46 ASP B C 1
ATOM 1367 O O . ASP B 1 46 ? 4.242 24.016 2.035 1 82.88 46 ASP B O 1
ATOM 1371 N N . ASP B 1 47 ? 2.262 23.328 2.846 1 85 47 ASP B N 1
ATOM 1372 C CA . ASP B 1 47 ? 2.486 23.906 4.168 1 85 47 ASP B CA 1
ATOM 1373 C C . ASP B 1 47 ? 3.189 22.906 5.09 1 85 47 ASP B C 1
ATOM 1375 O O . ASP B 1 47 ? 3.883 23.312 6.027 1 85 47 ASP B O 1
ATOM 1379 N N . LEU B 1 48 ? 2.945 21.688 4.918 1 92 48 LEU B N 1
ATOM 1380 C CA . LEU B 1 48 ? 3.449 20.625 5.781 1 92 48 LEU B CA 1
ATOM 1381 C C . LEU B 1 48 ? 4.039 19.484 4.957 1 92 48 LEU B C 1
ATOM 1383 O O . LEU B 1 48 ? 3.299 18.656 4.414 1 92 48 LEU B O 1
ATOM 1387 N N . GLU B 1 49 ? 5.359 19.516 4.918 1 93.56 49 GLU B N 1
ATOM 1388 C CA . GLU B 1 49 ? 5.992 18.391 4.258 1 93.56 49 GLU B CA 1
ATOM 1389 C C . GLU B 1 49 ? 6.086 17.188 5.195 1 93.56 49 GLU B C 1
ATOM 1391 O O . GLU B 1 49 ? 6.469 17.328 6.359 1 93.56 49 GLU B O 1
ATOM 1396 N N . HIS B 1 50 ? 5.625 16.109 4.773 1 95.94 50 HIS B N 1
ATOM 1397 C CA . HIS B 1 50 ? 5.715 14.883 5.562 1 95.94 50 HIS B CA 1
ATOM 1398 C C . HIS B 1 50 ? 5.953 13.672 4.668 1 95.94 50 HIS B C 1
ATOM 1400 O O . HIS B 1 50 ? 5.617 13.695 3.48 1 95.94 50 HIS B O 1
ATOM 1406 N N . LEU B 1 51 ? 6.559 12.672 5.238 1 96.5 51 LEU B N 1
ATOM 1407 C CA . LEU B 1 51 ? 6.863 11.406 4.574 1 96.5 51 LEU B CA 1
ATOM 1408 C C . LEU B 1 51 ? 6.164 10.242 5.27 1 96.5 51 LEU B C 1
ATOM 1410 O O . LEU B 1 51 ? 6.203 10.133 6.496 1 96.5 51 LEU B O 1
ATOM 1414 N N . VAL B 1 52 ? 5.5 9.438 4.473 1 98.38 52 VAL B N 1
ATOM 1415 C CA . VAL B 1 52 ? 5.02 8.172 5.031 1 98.38 52 VAL B CA 1
ATOM 1416 C C . VAL B 1 52 ? 6.176 7.184 5.141 1 98.38 52 VAL B C 1
ATOM 1418 O O . VAL B 1 52 ? 6.812 6.852 4.141 1 98.38 52 VAL B O 1
ATOM 1421 N N . VAL B 1 53 ? 6.398 6.715 6.359 1 98.88 53 VAL B N 1
ATOM 1422 C CA . VAL B 1 53 ? 7.555 5.852 6.555 1 98.88 53 VAL B CA 1
ATOM 1423 C C . VAL B 1 53 ? 7.098 4.41 6.762 1 98.88 53 VAL B C 1
ATOM 1425 O O . VAL B 1 53 ? 7.898 3.477 6.668 1 98.88 53 VAL B O 1
ATOM 1428 N N . HIS B 1 54 ? 5.855 4.246 7.07 1 98.88 54 HIS B N 1
ATOM 1429 C CA . HIS B 1 54 ? 5.27 2.928 7.281 1 98.88 54 HIS B CA 1
ATOM 1430 C C . HIS B 1 54 ? 3.799 2.906 6.871 1 98.88 54 HIS B C 1
ATOM 1432 O O . HIS B 1 54 ? 3.064 3.861 7.133 1 98.88 54 HIS B O 1
ATOM 1438 N N . LEU B 1 55 ? 3.383 1.846 6.277 1 98.88 55 LEU B N 1
ATOM 1439 C CA . LEU B 1 55 ? 1.998 1.628 5.875 1 98.88 55 LEU B CA 1
ATOM 1440 C C . LEU B 1 55 ? 1.616 0.159 6.016 1 98.88 55 LEU B C 1
ATOM 1442 O O . LEU B 1 55 ? 2.391 -0.727 5.645 1 98.88 55 LEU B O 1
ATOM 1446 N N . GLU B 1 56 ? 0.501 -0.082 6.535 1 98.81 56 GLU B N 1
ATOM 1447 C CA . GLU B 1 56 ? -0.078 -1.417 6.648 1 98.81 56 GLU B CA 1
ATOM 1448 C C . GLU B 1 56 ? -1.545 -1.421 6.227 1 98.81 56 GLU B C 1
ATOM 1450 O O . GLU B 1 56 ? -2.301 -0.517 6.59 1 98.81 56 GLU B O 1
ATOM 1455 N N . ILE B 1 57 ? -1.917 -2.443 5.508 1 98.94 57 ILE B N 1
ATOM 1456 C CA . ILE B 1 57 ? -3.295 -2.516 5.035 1 98.94 57 ILE B CA 1
ATOM 1457 C C . ILE B 1 57 ? -3.822 -3.939 5.199 1 98.94 57 ILE B C 1
ATOM 1459 O O . ILE B 1 57 ? -3.127 -4.906 4.875 1 98.94 57 ILE B O 1
ATOM 1463 N N . ASP B 1 58 ? -4.973 -4.094 5.711 1 98.94 58 ASP B N 1
ATOM 1464 C CA . ASP B 1 58 ? -5.773 -5.312 5.617 1 98.94 58 ASP B CA 1
ATOM 1465 C C . ASP B 1 58 ? -6.914 -5.141 4.617 1 98.94 58 ASP B C 1
ATOM 1467 O O . ASP B 1 58 ? -7.781 -4.285 4.789 1 98.94 58 ASP B O 1
ATOM 1471 N N . TYR B 1 59 ? -6.836 -5.918 3.564 1 98.81 59 TYR B N 1
ATOM 1472 C CA . TYR B 1 59 ? -7.918 -5.949 2.588 1 98.81 59 TYR B CA 1
ATOM 1473 C C . TYR B 1 59 ? -9.008 -6.922 3.018 1 98.81 59 TYR B C 1
ATOM 1475 O O . TYR B 1 59 ? -8.766 -8.125 3.137 1 98.81 59 TYR B O 1
ATOM 1483 N N . GLU B 1 60 ? -10.188 -6.414 3.162 1 98.19 60 GLU B N 1
ATOM 1484 C CA . GLU B 1 60 ? -11.242 -7.223 3.771 1 98.19 60 GLU B CA 1
ATOM 1485 C C . GLU B 1 60 ? -12.219 -7.742 2.719 1 98.19 60 GLU B C 1
ATOM 1487 O O . GLU B 1 60 ? -12.719 -8.859 2.83 1 98.19 60 GLU B O 1
ATOM 1492 N N . ARG B 1 61 ? -12.555 -6.875 1.8 1 95.94 61 ARG B N 1
ATOM 1493 C CA . ARG B 1 61 ? -13.5 -7.211 0.74 1 95.94 61 ARG B CA 1
ATOM 1494 C C . ARG B 1 61 ? -13.094 -6.566 -0.581 1 95.94 61 ARG B C 1
ATOM 1496 O O . ARG B 1 61 ? -12.516 -5.477 -0.595 1 95.94 61 ARG B O 1
ATOM 1503 N N . GLY B 1 62 ? -13.422 -7.32 -1.676 1 95.69 62 GLY B N 1
ATOM 1504 C CA . GLY B 1 62 ? -13.234 -6.711 -2.982 1 95.69 62 GLY B CA 1
ATOM 1505 C C . GLY B 1 62 ? -14.156 -5.523 -3.225 1 95.69 62 GLY B C 1
ATOM 1506 O O . GLY B 1 62 ? -15.281 -5.492 -2.723 1 95.69 62 GLY B O 1
ATOM 1507 N N . LEU B 1 63 ? -13.625 -4.535 -3.896 1 96.88 63 LEU B N 1
ATOM 1508 C CA . LEU B 1 63 ? -14.406 -3.357 -4.273 1 96.88 63 LEU B CA 1
ATOM 1509 C C . LEU B 1 63 ? -14.578 -3.285 -5.789 1 96.88 63 LEU B C 1
ATOM 1511 O O . LEU B 1 63 ? -13.648 -2.932 -6.512 1 96.88 63 LEU B O 1
ATOM 1515 N N . GLY B 1 64 ? -15.727 -3.723 -6.32 1 95.5 64 GLY B N 1
ATOM 1516 C CA . GLY B 1 64 ? -15.992 -3.783 -7.75 1 95.5 64 GLY B CA 1
ATOM 1517 C C . GLY B 1 64 ? -17.078 -2.82 -8.195 1 95.5 64 GLY B C 1
ATOM 1518 O O . GLY B 1 64 ? -17.984 -3.201 -8.93 1 95.5 64 GLY B O 1
ATOM 1519 N N . THR B 1 65 ? -17.062 -1.572 -7.75 1 94.56 65 THR B N 1
ATOM 1520 C CA . THR B 1 65 ? -18.062 -0.566 -8.062 1 94.56 65 THR B CA 1
ATOM 1521 C C . THR B 1 65 ? -17.406 0.763 -8.422 1 94.56 65 THR B C 1
ATOM 1523 O O . THR B 1 65 ? -16.25 1 -8.086 1 94.56 65 THR B O 1
ATOM 1526 N N . LEU B 1 66 ? -18.188 1.542 -9.102 1 95.94 66 LEU B N 1
ATOM 1527 C CA . LEU B 1 66 ? -17.703 2.893 -9.383 1 95.94 66 LEU B CA 1
ATOM 1528 C C . LEU B 1 66 ? -18.312 3.896 -8.406 1 95.94 66 LEU B C 1
ATOM 1530 O O . LEU B 1 66 ? -18 5.09 -8.469 1 95.94 66 LEU B O 1
ATOM 1534 N N . ALA B 1 67 ? -19.109 3.381 -7.523 1 97.25 67 ALA B N 1
ATOM 1535 C CA . ALA B 1 67 ? -19.594 4.25 -6.453 1 97.25 67 ALA B CA 1
ATOM 1536 C C . ALA B 1 67 ? -18.438 4.734 -5.578 1 97.25 67 ALA B C 1
ATOM 1538 O O . ALA B 1 67 ? -17.453 4.012 -5.379 1 97.25 67 ALA B O 1
ATOM 1539 N N . PRO B 1 68 ? -18.562 5.926 -5.059 1 98.31 68 PRO B N 1
ATOM 1540 C CA . PRO B 1 68 ? -17.484 6.426 -4.191 1 98.31 68 PRO B CA 1
ATOM 1541 C C . PRO B 1 68 ? -17.297 5.566 -2.943 1 98.31 68 PRO B C 1
ATOM 1543 O O . PRO B 1 68 ? -18.219 4.883 -2.506 1 98.31 68 PRO B O 1
ATOM 1546 N N . VAL B 1 69 ? -16.078 5.613 -2.439 1 98.56 69 VAL B N 1
ATOM 1547 C CA . VAL B 1 69 ? -15.75 4.953 -1.179 1 98.56 69 VAL B CA 1
ATOM 1548 C C . VAL B 1 69 ? -15.68 5.988 -0.058 1 98.56 69 VAL B C 1
ATOM 1550 O O . VAL B 1 69 ? -15.172 7.094 -0.257 1 98.56 69 VAL B O 1
ATOM 1553 N N . ALA B 1 70 ? -16.25 5.617 1.065 1 98.69 70 ALA B N 1
ATOM 1554 C CA . ALA B 1 70 ? -16.109 6.445 2.26 1 98.69 70 ALA B CA 1
ATOM 1555 C C . ALA B 1 70 ? -14.836 6.098 3.025 1 98.69 70 ALA B C 1
ATOM 1557 O O . ALA B 1 70 ? -14.516 4.918 3.197 1 98.69 70 ALA B O 1
ATOM 1558 N N . VAL B 1 71 ? -14.133 7.133 3.465 1 98.88 71 VAL B N 1
ATOM 1559 C CA . VAL B 1 71 ? -12.914 6.914 4.23 1 98.88 71 VAL B CA 1
ATOM 1560 C C . VAL B 1 71 ? -12.984 7.68 5.551 1 98.88 71 VAL B C 1
ATOM 1562 O O . VAL B 1 71 ? -13.094 8.906 5.559 1 98.88 71 VAL B O 1
ATOM 1565 N N . GLY B 1 72 ? -12.984 6.918 6.637 1 98.75 72 GLY B N 1
ATOM 1566 C CA . GLY B 1 72 ? -12.812 7.504 7.957 1 98.75 72 GLY B CA 1
ATOM 1567 C C . GLY B 1 72 ? -11.359 7.574 8.391 1 98.75 72 GLY B C 1
ATOM 1568 O O . GLY B 1 72 ? -10.57 6.676 8.086 1 98.75 72 GLY B O 1
ATOM 1569 N N . VAL B 1 73 ? -11.031 8.648 9.102 1 98.81 73 VAL B N 1
ATOM 1570 C CA . VAL B 1 73 ? -9.664 8.867 9.57 1 98.81 73 VAL B CA 1
ATOM 1571 C C . VAL B 1 73 ? -9.672 9.086 11.078 1 98.81 73 VAL B C 1
ATOM 1573 O O . VAL B 1 73 ? -10.461 9.883 11.602 1 98.81 73 VAL B O 1
ATOM 1576 N N . ASP B 1 74 ? -8.844 8.336 11.742 1 98.69 74 ASP B N 1
ATOM 1577 C CA . ASP B 1 74 ? -8.633 8.516 13.18 1 98.69 74 ASP B CA 1
ATOM 1578 C C . ASP B 1 74 ? -7.148 8.672 13.5 1 98.69 74 ASP B C 1
ATOM 1580 O O . ASP B 1 74 ? -6.293 8.195 12.75 1 98.69 74 ASP B O 1
ATOM 1584 N N . VAL B 1 75 ? -6.902 9.336 14.602 1 98.75 75 VAL B N 1
ATOM 1585 C CA . VAL B 1 75 ? -5.531 9.508 15.07 1 98.75 75 VAL B CA 1
ATOM 1586 C C . VAL B 1 75 ? -5.18 8.391 16.062 1 98.75 75 VAL B C 1
ATOM 1588 O O . VAL B 1 75 ? -5.836 8.242 17.094 1 98.75 75 VAL B O 1
ATOM 1591 N N . ALA B 1 76 ? -4.168 7.668 15.727 1 98.56 76 ALA B N 1
ATOM 1592 C CA . ALA B 1 76 ? -3.803 6.523 16.562 1 98.56 76 ALA B CA 1
ATOM 1593 C C . ALA B 1 76 ? -2.68 6.883 17.531 1 98.56 76 ALA B C 1
ATOM 1595 O O . ALA B 1 76 ? -2.648 6.398 18.656 1 98.56 76 ALA B O 1
ATOM 1596 N N . ASP B 1 77 ? -1.74 7.668 17.094 1 98.69 77 ASP B N 1
ATOM 1597 C CA . ASP B 1 77 ? -0.583 8.023 17.906 1 98.69 77 ASP B CA 1
ATOM 1598 C C . ASP B 1 77 ? 0.024 9.352 17.453 1 98.69 77 ASP B C 1
ATOM 1600 O O . ASP B 1 77 ? -0.09 9.719 16.281 1 98.69 77 ASP B O 1
ATOM 1604 N N . ILE B 1 78 ? 0.62 10.016 18.375 1 98.69 78 ILE B N 1
ATOM 1605 C CA . ILE B 1 78 ? 1.259 11.305 18.109 1 98.69 78 ILE B CA 1
ATOM 1606 C C . ILE B 1 78 ? 2.66 11.312 18.703 1 98.69 78 ILE B C 1
ATOM 1608 O O . ILE B 1 78 ? 2.82 11.219 19.922 1 98.69 78 ILE B O 1
ATOM 1612 N N . GLY B 1 79 ? 3.635 11.438 17.844 1 98.69 79 GLY B N 1
ATOM 1613 C CA . GLY B 1 79 ? 5.016 11.609 18.281 1 98.69 79 GLY B CA 1
ATOM 1614 C C . GLY B 1 79 ? 5.484 13.047 18.219 1 98.69 79 GLY B C 1
ATOM 1615 O O . GLY B 1 79 ? 4.688 13.961 17.984 1 98.69 79 GLY B O 1
ATOM 1616 N N . GLU B 1 80 ? 6.82 13.219 18.469 1 98.62 80 GLU B N 1
ATOM 1617 C CA . GLU B 1 80 ? 7.375 14.562 18.391 1 98.62 80 GLU B CA 1
ATOM 1618 C C . GLU B 1 80 ? 7.379 15.086 16.953 1 98.62 80 GLU B C 1
ATOM 1620 O O . GLU B 1 80 ? 6.984 16.219 16.703 1 98.62 80 GLU B O 1
ATOM 1625 N N . THR B 1 81 ? 7.855 14.227 16.062 1 98.69 81 THR B N 1
ATOM 1626 C CA . THR B 1 81 ? 7.992 14.633 14.672 1 98.69 81 THR B CA 1
ATOM 1627 C C . THR B 1 81 ? 7.039 13.836 13.789 1 98.69 81 THR B C 1
ATOM 1629 O O . THR B 1 81 ? 7.016 14.023 12.57 1 98.69 81 THR B O 1
ATOM 1632 N N . SER B 1 82 ? 6.238 12.898 14.438 1 98.81 82 SER B N 1
ATOM 1633 C CA . SER B 1 82 ? 5.477 11.945 13.633 1 98.81 82 SER B CA 1
ATOM 1634 C C . SER B 1 82 ? 4.039 11.828 14.133 1 98.81 82 SER B C 1
ATOM 1636 O O . SER B 1 82 ? 3.729 12.258 15.25 1 98.81 82 SER B O 1
ATOM 1638 N N . PHE B 1 83 ? 3.209 11.305 13.273 1 98.75 83 PHE B N 1
ATOM 1639 C CA . PHE B 1 83 ? 1.851 10.953 13.664 1 98.75 83 PHE B CA 1
ATOM 1640 C C . PHE B 1 83 ? 1.388 9.695 12.938 1 98.75 83 PHE B C 1
ATOM 1642 O O . PHE B 1 83 ? 1.839 9.406 11.828 1 98.75 83 PHE B O 1
ATOM 1649 N N . THR B 1 84 ? 0.558 8.922 13.602 1 98.94 84 THR B N 1
ATOM 1650 C CA . THR B 1 84 ? -0.025 7.688 13.086 1 98.94 84 THR B CA 1
ATOM 1651 C C . THR B 1 84 ? -1.528 7.844 12.875 1 98.94 84 THR B C 1
ATOM 1653 O O . THR B 1 84 ? -2.252 8.234 13.797 1 98.94 84 THR B O 1
ATOM 1656 N N . LEU B 1 85 ? -1.95 7.613 11.703 1 98.88 85 LEU B N 1
ATOM 1657 C CA . LEU B 1 85 ? -3.375 7.645 11.391 1 98.88 85 LEU B CA 1
ATOM 1658 C C . LEU B 1 85 ? -3.883 6.246 11.047 1 98.88 85 LEU B C 1
ATOM 1660 O O . LEU B 1 85 ? -3.148 5.434 10.484 1 98.88 85 LEU B O 1
ATOM 1664 N N . GLU B 1 86 ? -5.102 5.996 11.375 1 98.88 86 GLU B N 1
ATOM 1665 C CA . GLU B 1 86 ? -5.848 4.801 10.984 1 98.88 86 GLU B CA 1
ATOM 1666 C C . GLU B 1 86 ? -7.023 5.156 10.086 1 98.88 86 GLU B C 1
ATOM 1668 O O . GLU B 1 86 ? -7.711 6.156 10.312 1 98.88 86 GLU B O 1
ATOM 1673 N N . TYR B 1 87 ? -7.188 4.359 9.117 1 98.88 87 TYR B N 1
ATOM 1674 C CA . TYR B 1 87 ? -8.227 4.59 8.125 1 98.88 87 TYR B CA 1
ATOM 1675 C C . TYR B 1 87 ? -9.156 3.389 8.016 1 98.88 87 TYR B C 1
ATOM 1677 O O . TYR B 1 87 ? -8.711 2.242 8.078 1 98.88 87 TYR B O 1
ATOM 1685 N N . GLU B 1 88 ? -10.352 3.664 7.867 1 98.88 88 GLU B N 1
ATOM 1686 C CA . GLU B 1 88 ? -11.352 2.666 7.5 1 98.88 88 GLU B CA 1
ATOM 1687 C C . GLU B 1 88 ? -12.039 3.035 6.191 1 98.88 88 GLU B C 1
ATOM 1689 O O . GLU B 1 88 ? -12.625 4.117 6.074 1 98.88 88 GLU B O 1
ATOM 1694 N N . LEU B 1 89 ? -11.922 2.197 5.219 1 98.88 89 LEU B N 1
ATOM 1695 C CA . LEU B 1 89 ? -12.594 2.393 3.934 1 98.88 89 LEU B CA 1
ATOM 1696 C C . LEU B 1 89 ? -13.859 1.547 3.844 1 98.88 89 LEU B C 1
ATOM 1698 O O . LEU B 1 89 ? -13.82 0.341 4.098 1 98.88 89 LEU B O 1
ATOM 1702 N N . ARG B 1 90 ? -14.953 2.184 3.443 1 98.81 90 ARG B N 1
ATOM 1703 C CA . ARG B 1 90 ? -16.25 1.51 3.393 1 98.81 90 ARG B CA 1
ATOM 1704 C C . ARG B 1 90 ? -16.906 1.687 2.027 1 98.81 90 ARG B C 1
ATOM 1706 O O . ARG B 1 90 ? -16.797 2.754 1.418 1 98.81 90 ARG B O 1
ATOM 1713 N N . ASP B 1 91 ? -17.625 0.66 1.627 1 98.12 91 ASP B N 1
ATOM 1714 C CA . ASP B 1 91 ? -18.344 0.75 0.36 1 98.12 91 ASP B CA 1
ATOM 1715 C C . ASP B 1 91 ? -19.703 1.403 0.549 1 98.12 91 ASP B C 1
ATOM 1717 O O . ASP B 1 91 ? -20 1.918 1.628 1 98.12 91 ASP B O 1
ATOM 1721 N N . ARG B 1 92 ? -20.422 1.438 -0.557 1 95.88 92 ARG B N 1
ATOM 1722 C CA . ARG B 1 92 ? -21.703 2.139 -0.572 1 95.88 92 ARG B CA 1
ATOM 1723 C C . ARG B 1 92 ? -22.688 1.501 0.401 1 95.88 92 ARG B C 1
ATOM 1725 O O . ARG B 1 92 ? -23.656 2.139 0.819 1 95.88 92 ARG B O 1
ATOM 1732 N N . GLU B 1 93 ? -22.516 0.255 0.679 1 96.94 93 GLU B N 1
ATOM 1733 C CA . GLU B 1 93 ? -23.391 -0.446 1.615 1 96.94 93 GLU B CA 1
ATOM 1734 C C . GLU B 1 93 ? -22.844 -0.36 3.041 1 96.94 93 GLU B C 1
ATOM 1736 O O . GLU B 1 93 ? -23.328 -1.066 3.932 1 96.94 93 GLU B O 1
ATOM 1741 N N . ASN B 1 94 ? -21.812 0.404 3.242 1 97.06 94 ASN B N 1
ATOM 1742 C CA . ASN B 1 94 ? -21.188 0.683 4.531 1 97.06 94 ASN B CA 1
ATOM 1743 C C . ASN B 1 94 ? -20.406 -0.52 5.047 1 97.06 94 ASN B C 1
ATOM 1745 O O . ASN B 1 94 ? -20.125 -0.62 6.246 1 97.06 94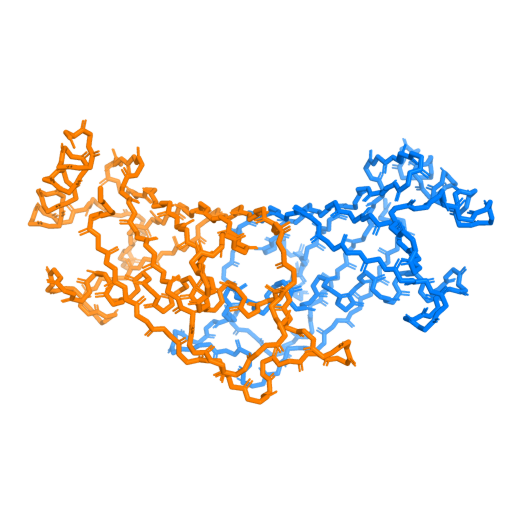 ASN B O 1
ATOM 1749 N N . ALA B 1 95 ? -20.094 -1.459 4.176 1 97.81 95 ALA B N 1
ATOM 1750 C CA . ALA B 1 95 ? -19.219 -2.57 4.543 1 97.81 95 ALA B CA 1
ATOM 1751 C C . ALA B 1 95 ? -17.75 -2.158 4.477 1 97.81 95 ALA B C 1
ATOM 1753 O O . ALA B 1 95 ? -17.328 -1.479 3.539 1 97.81 95 ALA B O 1
ATOM 1754 N N . VAL B 1 96 ? -16.984 -2.545 5.527 1 98.69 96 VAL B N 1
ATOM 1755 C CA . VAL B 1 96 ? -15.555 -2.25 5.535 1 98.69 96 VAL B CA 1
ATOM 1756 C C . VAL B 1 96 ? -14.859 -3.059 4.449 1 98.69 96 VAL B C 1
ATOM 1758 O O . VAL B 1 96 ? -14.945 -4.289 4.426 1 98.69 96 VAL B O 1
ATOM 1761 N N . VAL B 1 97 ? -14.164 -2.346 3.58 1 98.69 97 VAL B N 1
ATOM 1762 C CA . VAL B 1 97 ? -13.492 -3.039 2.49 1 98.69 97 VAL B CA 1
ATOM 1763 C C . VAL B 1 97 ? -11.992 -3.102 2.771 1 98.69 97 VAL B C 1
ATOM 1765 O O . VAL B 1 97 ? -11.281 -3.957 2.23 1 98.69 97 VAL B O 1
ATOM 1768 N N . ALA B 1 98 ? -11.5 -2.199 3.576 1 98.88 98 ALA B N 1
ATOM 1769 C CA . ALA B 1 98 ? -10.094 -2.219 3.98 1 98.88 98 ALA B CA 1
ATOM 1770 C C . ALA B 1 98 ? -9.867 -1.356 5.219 1 98.88 98 ALA B C 1
ATOM 1772 O O . ALA B 1 98 ? -10.609 -0.398 5.461 1 98.88 98 ALA B O 1
ATOM 1773 N N . THR B 1 99 ? -8.875 -1.672 5.977 1 98.94 99 THR B N 1
ATOM 1774 C CA . THR B 1 99 ? -8.328 -0.829 7.035 1 98.94 99 THR B CA 1
ATOM 1775 C C . THR B 1 99 ? -6.844 -0.557 6.801 1 98.94 99 THR B C 1
ATOM 1777 O O . THR B 1 99 ? -6.113 -1.437 6.348 1 98.94 99 THR B O 1
ATOM 1780 N N . VAL B 1 100 ? -6.469 0.626 7.098 1 98.94 100 VAL B N 1
ATOM 1781 C CA . VAL B 1 100 ? -5.102 1.044 6.809 1 98.94 100 VAL B CA 1
ATOM 1782 C C . VAL B 1 100 ? -4.527 1.789 8.016 1 98.94 100 VAL B C 1
ATOM 1784 O O . VAL B 1 100 ? -5.238 2.537 8.688 1 98.94 100 VAL B O 1
ATOM 1787 N N . THR B 1 101 ? -3.273 1.592 8.297 1 98.94 101 THR B N 1
ATOM 1788 C CA . THR B 1 101 ? -2.502 2.391 9.242 1 98.94 101 THR B CA 1
ATOM 1789 C C . THR B 1 101 ? -1.274 2.996 8.562 1 98.94 101 THR B C 1
ATOM 1791 O O . THR B 1 101 ? -0.561 2.307 7.832 1 98.94 101 THR B O 1
ATOM 1794 N N . THR B 1 102 ? -1.087 4.25 8.75 1 98.94 102 THR B N 1
ATOM 1795 C CA . THR B 1 102 ? 0.117 4.891 8.234 1 98.94 102 THR B CA 1
ATOM 1796 C C . THR B 1 102 ? 0.854 5.633 9.352 1 98.94 102 THR B C 1
ATOM 1798 O O . THR B 1 102 ? 0.23 6.152 10.273 1 98.94 102 THR B O 1
ATOM 1801 N N . VAL B 1 103 ? 2.148 5.664 9.234 1 98.94 103 VAL B N 1
ATOM 1802 C CA . VAL B 1 103 ? 3.006 6.527 10.039 1 98.94 103 VAL B CA 1
ATOM 1803 C C . VAL B 1 103 ? 3.66 7.582 9.148 1 98.94 103 VAL B C 1
ATOM 1805 O O . VAL B 1 103 ? 4.328 7.25 8.172 1 98.94 103 VAL B O 1
ATOM 1808 N N . ALA B 1 104 ? 3.469 8.781 9.492 1 98.56 104 ALA B N 1
ATOM 1809 C CA . ALA B 1 104 ? 4.047 9.891 8.742 1 98.56 104 ALA B CA 1
ATOM 1810 C C . ALA B 1 104 ? 4.992 10.711 9.617 1 98.56 104 ALA B C 1
ATOM 1812 O O . ALA B 1 104 ? 4.715 10.93 10.797 1 98.56 104 ALA B O 1
ATOM 1813 N N . VAL B 1 105 ? 6.059 11.164 9.039 1 98.56 105 VAL B N 1
ATOM 1814 C CA . VAL B 1 105 ? 7.043 11.992 9.727 1 98.56 105 VAL B CA 1
ATOM 1815 C C . VAL B 1 105 ? 7.105 13.367 9.062 1 98.56 105 VAL B C 1
ATOM 1817 O O . VAL B 1 105 ? 7.305 13.477 7.852 1 98.56 105 VAL B O 1
ATOM 1820 N N . VAL B 1 106 ? 6.969 14.375 9.844 1 97.94 106 VAL B N 1
ATOM 1821 C CA . VAL B 1 106 ? 7.09 15.734 9.336 1 97.94 106 VAL B CA 1
ATOM 1822 C C . VAL B 1 106 ? 8.562 16.094 9.156 1 97.94 106 VAL B C 1
ATOM 1824 O O . VAL B 1 106 ? 9.391 15.805 10.023 1 97.94 106 VAL B O 1
ATOM 1827 N N . VAL B 1 107 ? 8.805 16.75 8.008 1 96.56 107 VAL B N 1
ATOM 1828 C CA . VAL B 1 107 ? 10.203 17.016 7.695 1 96.56 107 VAL B CA 1
ATOM 1829 C C . VAL B 1 107 ? 10.359 18.453 7.191 1 96.56 107 VAL B C 1
ATOM 1831 O O . VAL B 1 107 ? 9.383 19.062 6.754 1 96.56 107 VAL B O 1
ATOM 1834 N N . ASP B 1 108 ? 11.531 18.984 7.328 1 94.88 108 ASP B N 1
ATOM 1835 C CA . ASP B 1 108 ? 11.969 20.188 6.641 1 94.88 108 ASP B CA 1
ATOM 1836 C C . ASP B 1 108 ? 13.289 19.953 5.898 1 94.88 108 ASP B C 1
ATOM 1838 O O . ASP B 1 108 ? 13.648 18.812 5.617 1 94.88 108 ASP B O 1
ATOM 1842 N N . ASP B 1 109 ? 13.945 21.016 5.496 1 92.94 109 ASP B N 1
ATOM 1843 C CA . ASP B 1 109 ? 15.148 20.906 4.688 1 92.94 109 ASP B CA 1
ATOM 1844 C C . ASP B 1 109 ? 16.25 20.172 5.441 1 92.94 109 ASP B C 1
ATOM 1846 O O . ASP B 1 109 ? 17.141 19.578 4.824 1 92.94 109 ASP B O 1
ATOM 1850 N N . ASP B 1 110 ? 16.141 20.172 6.773 1 95.38 110 ASP B N 1
ATOM 1851 C CA . ASP B 1 110 ? 17.203 19.594 7.598 1 95.38 110 ASP B CA 1
ATOM 1852 C C . ASP B 1 110 ? 16.828 18.203 8.078 1 95.38 110 ASP B C 1
ATOM 1854 O O . ASP B 1 110 ? 17.609 17.531 8.742 1 95.38 110 ASP B O 1
ATOM 1858 N N . GLY B 1 111 ? 15.648 17.766 7.727 1 96.19 111 GLY B N 1
ATOM 1859 C CA . GLY B 1 111 ? 15.203 16.453 8.172 1 96.19 111 GLY B CA 1
ATOM 1860 C C . GLY B 1 111 ? 13.969 16.516 9.055 1 96.19 111 GLY B C 1
ATOM 1861 O O . GLY B 1 111 ? 13.18 17.453 8.961 1 96.19 111 GLY B O 1
ATOM 1862 N N . PRO B 1 112 ? 13.797 15.438 9.891 1 98 112 PRO B N 1
ATOM 1863 C CA . PRO B 1 112 ? 12.625 15.422 10.766 1 98 112 PRO B CA 1
ATOM 1864 C C . PRO B 1 112 ? 12.539 16.656 11.672 1 98 112 PRO B C 1
ATOM 1866 O O . PRO B 1 112 ? 13.555 17.078 12.234 1 98 112 PRO B O 1
ATOM 1869 N N . THR B 1 113 ? 11.375 17.172 11.773 1 98.06 113 THR B N 1
ATOM 1870 C CA . THR B 1 113 ? 11.148 18.375 12.57 1 98.06 113 THR B CA 1
ATOM 1871 C C . THR B 1 113 ? 9.883 18.234 13.414 1 98.06 113 THR B C 1
ATOM 1873 O O . THR B 1 113 ? 8.945 17.531 13.023 1 98.06 113 THR B O 1
ATOM 1876 N N . PRO B 1 114 ? 9.828 18.859 14.508 1 98.12 114 PRO B N 1
ATOM 1877 C CA . PRO B 1 114 ? 8.664 18.719 15.383 1 98.12 114 PRO B CA 1
ATOM 1878 C C . PRO B 1 114 ? 7.367 19.172 14.711 1 98.12 114 PRO B C 1
ATOM 1880 O O . PRO B 1 114 ? 7.379 20.094 13.891 1 98.12 114 PRO B O 1
ATOM 1883 N N . LEU B 1 115 ? 6.332 18.531 15.109 1 98.06 115 LEU B N 1
ATOM 1884 C CA . LEU B 1 115 ? 5.02 18.969 14.641 1 98.06 115 LEU B CA 1
ATOM 1885 C C . LEU B 1 115 ? 4.758 20.406 15.031 1 98.06 115 LEU B C 1
ATOM 1887 O O . LEU B 1 115 ? 5.031 20.812 16.156 1 98.06 115 LEU B O 1
ATOM 1891 N N . PRO B 1 116 ? 4.191 21.188 14.055 1 96.56 116 PRO B N 1
ATOM 1892 C CA . PRO B 1 116 ? 3.723 22.516 14.477 1 96.56 116 PRO B CA 1
ATOM 1893 C C . PRO B 1 116 ? 2.695 22.438 15.609 1 96.56 116 PRO B C 1
ATOM 1895 O O . PRO B 1 116 ? 1.853 21.547 15.625 1 96.56 116 PRO B O 1
ATOM 1898 N N . ALA B 1 117 ? 2.779 23.375 16.484 1 96.88 117 ALA B N 1
ATOM 1899 C CA . ALA B 1 117 ? 1.937 23.344 17.688 1 96.88 117 ALA B CA 1
ATOM 1900 C C . ALA B 1 117 ? 0.459 23.25 17.312 1 96.88 117 ALA B C 1
ATOM 1902 O O . ALA B 1 117 ? -0.276 22.422 17.844 1 96.88 117 ALA B O 1
ATOM 1903 N N . PRO B 1 118 ? -0.004 24.094 16.344 1 96.12 118 PRO B N 1
ATOM 1904 C CA . PRO B 1 118 ? -1.425 24 16 1 96.12 118 PRO B CA 1
ATOM 1905 C C . PRO B 1 118 ? -1.819 22.625 15.469 1 96.12 118 PRO B C 1
ATOM 1907 O O . PRO B 1 118 ? -2.914 22.141 15.758 1 96.12 118 PRO B O 1
ATOM 1910 N N . LEU B 1 119 ? -0.964 22.031 14.703 1 96.88 119 LEU B N 1
ATOM 1911 C CA . LEU B 1 119 ? -1.257 20.688 14.203 1 96.88 119 LEU B CA 1
ATOM 1912 C C . LEU B 1 119 ? -1.332 19.688 15.344 1 96.88 119 LEU B C 1
ATOM 1914 O O . LEU B 1 119 ? -2.262 18.875 15.406 1 96.88 119 LEU B O 1
ATOM 1918 N N . ARG B 1 120 ? -0.323 19.688 16.172 1 97.88 120 ARG B N 1
ATOM 1919 C CA . ARG B 1 120 ? -0.31 18.781 17.312 1 97.88 120 ARG B CA 1
ATOM 1920 C C . ARG B 1 120 ? -1.593 18.906 18.125 1 97.88 120 ARG B C 1
ATOM 1922 O O . ARG B 1 120 ? -2.201 17.891 18.5 1 97.88 120 ARG B O 1
ATOM 1929 N N . GLU B 1 121 ? -1.983 20.094 18.422 1 97.38 121 GLU B N 1
ATOM 1930 C CA . GLU B 1 121 ? -3.193 20.344 19.203 1 97.38 121 GLU B CA 1
ATOM 1931 C C . GLU B 1 121 ? -4.426 19.781 18.5 1 97.38 121 GLU B C 1
ATOM 1933 O O . GLU B 1 121 ? -5.301 19.203 19.156 1 97.38 121 GLU B O 1
ATOM 1938 N N . GLY B 1 122 ? -4.484 20.031 17.188 1 96.94 122 GLY B N 1
ATOM 1939 C CA . GLY B 1 122 ? -5.582 19.469 16.422 1 96.94 122 GLY B CA 1
ATOM 1940 C C . GLY B 1 122 ? -5.625 17.953 16.469 1 96.94 122 GLY B C 1
ATOM 1941 O O . GLY B 1 122 ? -6.695 17.359 16.609 1 96.94 122 GLY B O 1
ATOM 1942 N N . LEU B 1 123 ? -4.469 17.312 16.328 1 98.06 123 LEU B N 1
ATOM 1943 C CA . LEU B 1 123 ? -4.379 15.859 16.375 1 98.06 123 LEU B CA 1
ATOM 1944 C C . LEU B 1 123 ? -4.809 15.336 17.734 1 98.06 123 LEU B C 1
ATOM 1946 O O . LEU B 1 123 ? -5.512 14.32 17.828 1 98.06 123 LEU B O 1
ATOM 1950 N N . VAL B 1 124 ? -4.367 15.984 18.766 1 97.81 124 VAL B N 1
ATOM 1951 C CA . VAL B 1 124 ? -4.707 15.586 20.125 1 97.81 124 VAL B CA 1
ATOM 1952 C C . VAL B 1 124 ? -6.219 15.672 20.328 1 97.81 124 VAL B C 1
ATOM 1954 O O . VAL B 1 124 ? -6.836 14.758 20.875 1 97.81 124 VAL B O 1
ATOM 1957 N N . ALA B 1 125 ? -6.809 16.75 19.891 1 97.12 125 ALA B N 1
ATOM 1958 C CA . ALA B 1 125 ? -8.25 16.938 20.016 1 97.12 125 ALA B CA 1
ATOM 1959 C C . ALA B 1 125 ? -9.016 15.844 19.266 1 97.12 125 ALA B C 1
ATOM 1961 O O . ALA B 1 125 ? -10 15.312 19.781 1 97.12 125 ALA B O 1
ATOM 1962 N N . ASP B 1 126 ? -8.562 15.516 18.141 1 97.25 126 ASP B N 1
ATOM 1963 C CA . ASP B 1 126 ? -9.219 14.5 17.328 1 97.25 126 ASP B CA 1
ATOM 1964 C C . ASP B 1 126 ? -9.078 13.117 17.953 1 97.25 126 ASP B C 1
ATOM 1966 O O . ASP B 1 126 ? -9.984 12.289 17.859 1 97.25 126 ASP B O 1
ATOM 1970 N N . ARG B 1 127 ? -7.887 12.812 18.484 1 95.81 127 ARG B N 1
ATOM 1971 C CA . ARG B 1 127 ? -7.66 11.516 19.109 1 95.81 127 ARG B CA 1
ATOM 1972 C C . ARG B 1 127 ? -8.562 11.328 20.328 1 95.81 127 ARG B C 1
ATOM 1974 O O . ARG B 1 127 ? -9.07 10.227 20.562 1 95.81 127 ARG B O 1
ATOM 1981 N N . GLU B 1 128 ? -8.742 12.383 21.031 1 91.94 128 GLU B N 1
ATOM 1982 C CA . GLU B 1 128 ? -9.578 12.336 22.234 1 91.94 128 GLU B CA 1
ATOM 1983 C C . GLU B 1 128 ? -11.062 12.25 21.875 1 91.94 128 GLU B C 1
ATOM 1985 O O . GLU B 1 128 ? -11.859 11.68 22.625 1 91.94 128 GLU B O 1
ATOM 1990 N N . SER B 1 129 ? -11.461 12.867 20.828 1 84.19 129 SER B N 1
ATOM 1991 C CA . SER B 1 129 ? -12.859 12.844 20.422 1 84.19 129 SER B CA 1
ATOM 1992 C C . SER B 1 129 ? -13.273 11.461 19.938 1 84.19 129 SER B C 1
ATOM 1994 O O . SER B 1 129 ? -14.438 11.086 20.031 1 84.19 129 SER B O 1
ATOM 1996 N N . ALA B 1 130 ? -12.422 10.789 19.328 1 74.12 130 ALA B N 1
ATOM 1997 C CA . ALA B 1 130 ? -12.734 9.453 18.844 1 74.12 130 ALA B CA 1
ATOM 1998 C C . ALA B 1 130 ? -12.852 8.453 19.984 1 74.12 130 ALA B C 1
ATOM 2000 O O . ALA B 1 130 ? -13.531 7.434 19.875 1 74.12 130 ALA B O 1
ATOM 2001 N N . ALA B 1 131 ? -12.117 8.719 21.062 1 68.44 131 ALA B N 1
ATOM 2002 C CA . ALA B 1 131 ? -12.133 7.871 22.25 1 68.44 131 ALA B CA 1
ATOM 2003 C C . ALA B 1 131 ? -13.438 8.047 23.031 1 68.44 131 ALA B C 1
ATOM 2005 O O . ALA B 1 131 ? -13.781 7.215 23.875 1 68.44 131 ALA B O 1
ATOM 2006 N N . GLU B 1 132 ? -14.227 9.047 22.812 1 52.78 132 GLU B N 1
ATOM 2007 C CA . GLU B 1 132 ? -15.484 9.227 23.531 1 52.78 132 GLU B CA 1
ATOM 2008 C C . GLU B 1 132 ? -16.656 8.633 22.75 1 52.78 132 GLU B C 1
ATOM 2010 O O . GLU B 1 132 ? -16.672 8.695 21.531 1 52.78 132 GL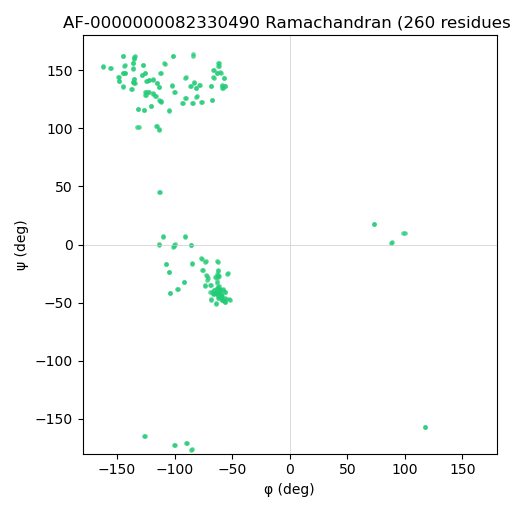U B O 1
#

pLDDT: mean 95.94, std 6.07, range [52.78, 98.94]

Secondary structure (DSSP, 8-state):
--SEEEEEPPPGGGB-TTSSB-HHHHHHHHHHHHHHHHHTTT--TTT--EEEEEEEEEE-S----SSPEEEEEEEEEE-SSEEEEEEEEE-TT--EEEEEEEEEEEEETTEE-PPPHHHHHHHHHHHHHHH-/--SEEEEEPPPGGGB-TTSSB-HHHHHHHHHHHHHHHHHTTT--TTT--EEEEEEEEEE-S----SSPEEEEEEEEEE-SSEEEEEEEEE-TT--EEEEEEEEEEEEETTEE-PPPHHHHHHHHHHHHHHH-

Solvent-accessible surface area (backbone atoms only — not comparable to full-atom values): 13891 Å² total; per-residue (Å²): 113,62,57,39,76,50,75,43,80,42,54,78,85,42,38,40,95,87,51,25,52,35,78,27,48,56,46,47,51,49,51,51,48,48,50,49,54,37,37,77,71,73,35,43,77,88,73,51,47,64,41,69,42,33,39,37,37,40,47,68,43,89,49,67,64,62,63,47,34,38,36,33,35,36,53,72,46,78,55,66,33,32,40,27,40,35,36,41,31,21,42,86,84,66,47,68,28,31,39,38,40,38,33,34,36,29,40,56,98,89,36,79,34,67,56,54,65,71,56,49,52,51,48,51,52,36,32,55,55,44,74,99,112,63,58,39,75,50,76,44,80,40,53,81,85,43,38,41,95,87,50,25,54,35,76,28,46,57,45,47,52,50,51,51,49,50,48,50,56,39,38,76,71,74,35,42,76,90,72,52,48,62,41,68,41,33,39,37,37,41,47,68,43,88,48,66,63,65,62,48,35,38,38,32,36,36,54,73,47,76,55,65,33,32,40,27,40,35,35,42,32,22,42,86,85,66,46,67,29,32,39,35,40,38,33,33,35,28,41,55,99,90,35,82,33,66,56,54,67,72,56,49,52,51,48,50,53,34,32,55,54,44,74,97

Foldseek 3Di:
DFLDKDKDFDDPVLADPVLFGDPVVVVVVVVVRVQVVVVVLVAHCVRWPKDWPDKDKDFDATHRDRGIKMKGKAWDDDDFFKTKIKIFIADPVRHTGMIMIIMMGTADPVGGDGDDPSVRVSNVVSNVVVVD/DFLDKDKDFDDPVLADPVLFGDPVVVVVVVVVRVQVVVVVLPAHCVRWPKDWPDKDKDFDATHRDRGIKMKGKAWDDDDFFKTKIKIFIADPVRHTGMIMIIMMGTADPVGGDGDDPSVRVSNVVSNVVVVD

Radius of gyration: 19.14 Å; Cα contacts (8 Å, |Δi|>4): 522; chains: 2; bounding box: 46×53×39 Å

InterPro domains:
  IPR029069 HotDog domain superfamily [SSF54637] (4-123)
  IPR050563 4-hydroxybenzoyl-CoA thioesterase [PTHR31793] (3-123)

Nearest PDB structures (foldseek):
  3ck1-assembly1_A  TM=9.567E-01  e=8.088E-09  Cupriavidus pinatubonensis JMP134
  5kl9-assembly1_B  TM=9.555E-01  e=1.264E-08  Escherichia coli O157:H7
  5t06-assembly1_C  TM=8.884E-01  e=1.011E-08  Escherichia coli O157:H7
  5t06-assembly1_B  TM=8.852E-01  e=2.337E-08  Escherichia coli O157:H7
  6fdg-assembly1_D  TM=8.086E-01  e=2.090E-08  Staphylococcus aureus